Protein AF-K1ZV96-F1 (afdb_monomer)

Secondary structure (DSSP, 8-state):
--PPPHHHHGGGTT----EEE-TTS-EEETTEE---HHHHHHHHHTEEE-TTS-EEE-SSSS-EEEEESS-SEEEEEEEE-SSSEEEEETTS-EEE--TTS-EE-GGG-EEEEEGGGTEEEEE-HHHHHHHGGGEEEETTEEEEEETTEEEEPEESPPPP--------TT------PPPPPP--------PPP-------------------------------------------------------

pLDDT: mean 71.74, std 28.49, range [26.89, 98.81]

Mean predicted aligned error: 17.67 Å

Sequence (248 aa):
MAQLPDSIVQRHKQQDETIKLDKEGNWFHGDYPILHDRTVQFFNRNIARNPQGRYFLTGEDKPVFFEVEDVPFFIKKVEKTIVGFLIYLTDESIELLDLASLSVGEDNALYCLVKGGEFVAKFFRPPYMEISKFILPEGKDFVLQFGSKKYTLAKGKPTPEVEFIEEDADKVSPTRKPKKAVAHLTAKVKIKEVAKKKAPERKKAKPSQKAPKKAISTKKLVKKSAKKSVKKPVKKNIKPKDKKKKKK

Structure (mmCIF, N/CA/C/O backbone):
data_AF-K1ZV96-F1
#
_entry.id   AF-K1ZV96-F1
#
loop_
_atom_site.group_PDB
_atom_site.id
_atom_site.type_symbol
_atom_site.label_atom_id
_atom_site.label_alt_id
_atom_site.label_comp_id
_atom_site.label_asym_id
_atom_site.label_entity_id
_atom_site.label_seq_id
_atom_site.pdbx_PDB_ins_code
_atom_site.Cartn_x
_atom_site.Cartn_y
_atom_site.Cartn_z
_atom_site.occupancy
_atom_site.B_iso_or_equiv
_atom_site.auth_seq_id
_atom_site.auth_comp_id
_atom_site.auth_asym_id
_atom_site.auth_atom_id
_atom_site.pdbx_P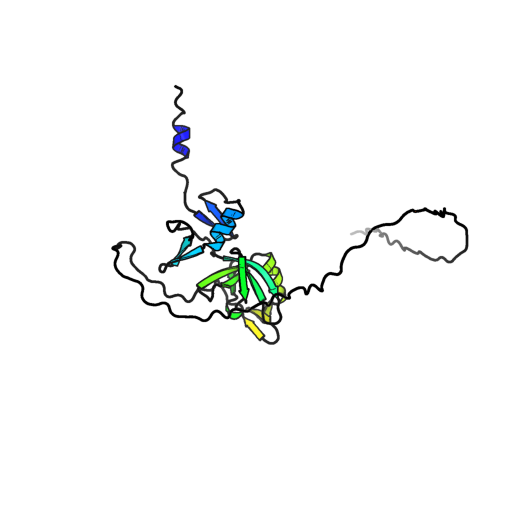DB_model_num
ATOM 1 N N . MET A 1 1 ? 47.376 -7.043 -28.998 1.00 44.22 1 MET A N 1
ATOM 2 C CA . MET A 1 1 ? 46.192 -6.654 -28.199 1.00 44.22 1 MET A CA 1
ATOM 3 C C . MET A 1 1 ? 45.916 -7.777 -27.218 1.00 44.22 1 MET A C 1
ATOM 5 O O . MET A 1 1 ? 45.893 -8.916 -27.660 1.00 44.22 1 MET A O 1
ATOM 9 N N . ALA A 1 2 ? 45.771 -7.495 -25.923 1.00 46.47 2 ALA A N 1
ATOM 10 C CA . ALA A 1 2 ? 45.415 -8.526 -24.950 1.00 46.47 2 ALA A CA 1
ATOM 11 C C . ALA A 1 2 ? 43.894 -8.736 -24.977 1.00 46.47 2 ALA A C 1
ATOM 13 O O . ALA A 1 2 ? 43.148 -7.838 -24.590 1.00 46.47 2 ALA A O 1
ATOM 14 N N . GLN A 1 3 ? 43.436 -9.891 -25.464 1.00 56.19 3 GLN A N 1
ATOM 15 C CA . GLN A 1 3 ? 42.040 -10.297 -25.302 1.00 56.19 3 GLN A CA 1
ATOM 16 C C . GLN A 1 3 ? 41.791 -10.645 -23.831 1.00 56.19 3 GLN A C 1
ATOM 18 O O . GLN A 1 3 ? 42.559 -11.387 -23.218 1.00 56.19 3 GLN A O 1
ATOM 23 N N . LEU A 1 4 ? 40.726 -10.076 -23.264 1.00 52.28 4 LEU A N 1
ATOM 24 C CA . LEU A 1 4 ? 40.226 -10.460 -21.947 1.00 52.28 4 LEU A CA 1
ATOM 25 C C . LEU A 1 4 ? 39.744 -11.921 -22.003 1.00 52.28 4 LEU A C 1
ATOM 27 O O . LEU A 1 4 ? 39.132 -12.299 -23.002 1.00 52.28 4 LEU A O 1
ATOM 31 N N . PRO A 1 5 ? 39.993 -12.742 -20.969 1.00 54.00 5 PRO A N 1
ATOM 32 C CA . PRO A 1 5 ? 39.575 -14.139 -20.975 1.00 54.00 5 PRO A CA 1
ATOM 33 C C . PRO A 1 5 ? 38.043 -14.271 -20.965 1.00 54.00 5 PRO A C 1
ATOM 35 O O . PRO A 1 5 ? 37.355 -13.577 -20.210 1.00 54.00 5 PRO A O 1
ATOM 38 N N . ASP A 1 6 ? 37.519 -15.217 -21.752 1.00 56.22 6 ASP A N 1
ATOM 39 C CA . ASP A 1 6 ? 36.077 -15.451 -21.962 1.00 56.22 6 ASP A CA 1
ATOM 40 C C . ASP A 1 6 ? 35.277 -15.684 -20.666 1.00 56.22 6 ASP A C 1
ATOM 42 O O . ASP A 1 6 ? 34.069 -15.449 -20.616 1.00 56.22 6 ASP A O 1
ATOM 46 N N . SER A 1 7 ? 35.951 -16.077 -19.582 1.00 50.66 7 SER A N 1
ATOM 47 C CA . SER A 1 7 ? 35.376 -16.238 -18.241 1.00 50.66 7 SER A CA 1
ATOM 48 C C . SER A 1 7 ? 34.801 -14.950 -17.633 1.00 50.66 7 SER A C 1
ATOM 50 O O . SER A 1 7 ? 33.979 -15.026 -16.717 1.00 50.66 7 SER A O 1
ATOM 52 N N . ILE A 1 8 ? 35.188 -13.770 -18.132 1.00 52.62 8 ILE A N 1
ATOM 53 C CA . ILE A 1 8 ? 34.564 -12.486 -17.765 1.00 52.62 8 ILE A CA 1
ATOM 54 C C . ILE A 1 8 ? 33.279 -12.264 -18.577 1.00 52.62 8 ILE A C 1
ATOM 56 O O . ILE A 1 8 ? 32.266 -11.841 -18.024 1.00 52.62 8 ILE A O 1
ATOM 60 N N . VAL A 1 9 ? 33.294 -12.613 -19.867 1.00 52.03 9 VAL A N 1
ATOM 61 C CA . VAL A 1 9 ? 32.160 -12.437 -20.792 1.00 52.03 9 VAL A CA 1
ATOM 62 C C . VAL A 1 9 ? 31.001 -13.380 -20.443 1.00 52.03 9 VAL A C 1
ATOM 64 O O . VAL A 1 9 ? 29.836 -12.997 -20.533 1.00 52.03 9 VAL A O 1
ATOM 67 N N . GLN A 1 10 ? 31.295 -14.598 -19.980 1.00 45.62 10 GLN A N 1
ATOM 68 C CA . GLN A 1 10 ? 30.269 -15.593 -19.646 1.00 45.62 10 GLN A CA 1
ATOM 69 C C . GLN A 1 10 ? 29.430 -15.246 -18.402 1.00 45.62 10 GLN A C 1
ATOM 71 O O . GLN A 1 10 ? 28.265 -15.636 -18.346 1.00 45.62 10 GLN A O 1
ATOM 76 N N . ARG A 1 11 ? 29.950 -14.469 -17.436 1.00 45.12 11 ARG A N 1
ATOM 77 C CA . ARG A 1 11 ? 29.191 -14.095 -16.219 1.00 45.12 11 ARG A CA 1
ATOM 78 C C . ARG A 1 11 ? 28.020 -13.141 -16.469 1.00 45.12 11 ARG A C 1
ATOM 80 O O . ARG A 1 11 ? 27.119 -13.081 -15.643 1.00 45.12 11 ARG A O 1
ATOM 87 N N . HIS A 1 12 ? 28.009 -12.428 -17.594 1.00 48.41 12 HIS A N 1
ATOM 88 C CA . HIS A 1 12 ? 26.918 -11.514 -17.950 1.00 48.41 12 HIS A CA 1
ATOM 89 C C . HIS A 1 12 ? 25.721 -12.203 -18.621 1.00 48.41 12 HIS A C 1
ATOM 91 O O . HIS A 1 12 ? 24.696 -11.568 -18.833 1.00 48.41 12 HIS A O 1
ATOM 97 N N . LYS A 1 13 ? 25.819 -13.491 -18.975 1.00 45.72 13 LYS A N 1
ATOM 98 C CA . LYS A 1 13 ? 24.825 -14.160 -19.833 1.00 45.72 13 LYS A CA 1
ATOM 99 C C . LYS A 1 13 ? 23.675 -14.842 -19.078 1.00 45.72 13 LYS A C 1
ATOM 101 O O . LYS A 1 13 ? 22.946 -15.634 -19.667 1.00 45.72 13 LYS A O 1
ATOM 106 N N . GLN A 1 14 ? 23.556 -14.581 -17.778 1.00 49.56 14 GLN A N 1
ATOM 107 C CA . GLN A 1 14 ? 22.612 -15.259 -16.885 1.00 49.56 14 GLN A CA 1
ATOM 108 C C . GLN A 1 14 ? 22.120 -14.339 -15.753 1.00 49.56 14 GLN A C 1
ATOM 110 O O . GLN A 1 14 ? 21.861 -14.796 -14.644 1.00 49.56 14 GLN A O 1
ATOM 115 N N . GLN A 1 15 ? 22.033 -13.034 -16.026 1.00 54.03 15 GLN A N 1
ATOM 116 C CA . GLN A 1 15 ? 21.397 -12.066 -15.133 1.00 54.03 15 GLN A CA 1
ATOM 117 C C . GLN A 1 15 ? 19.924 -11.932 -15.529 1.00 54.03 15 GLN A C 1
ATOM 119 O O . GLN A 1 15 ? 19.614 -11.787 -16.710 1.00 54.03 15 GLN A O 1
ATOM 124 N N . ASP A 1 16 ? 19.029 -12.022 -14.549 1.00 62.41 16 ASP A N 1
ATOM 125 C CA . ASP A 1 16 ? 17.608 -11.740 -14.738 1.00 62.41 16 ASP A CA 1
ATOM 126 C C . ASP A 1 16 ? 17.432 -10.220 -14.920 1.00 62.41 16 ASP A C 1
ATOM 128 O O . ASP A 1 16 ? 17.753 -9.453 -14.018 1.00 62.41 16 ASP A O 1
ATOM 132 N N . GLU A 1 17 ? 16.963 -9.769 -16.086 1.00 81.56 17 GLU A N 1
ATOM 133 C CA . GLU A 1 17 ? 16.686 -8.345 -16.363 1.00 81.56 17 GLU A CA 1
ATOM 134 C C . GLU A 1 17 ? 15.274 -7.925 -15.895 1.00 81.56 17 GLU A C 1
ATOM 136 O O . GLU A 1 17 ? 14.802 -6.819 -16.167 1.00 81.56 17 GLU A O 1
ATOM 141 N N . THR A 1 18 ? 14.559 -8.803 -15.185 1.00 91.06 18 THR A N 1
ATOM 142 C CA . THR A 1 18 ? 13.195 -8.538 -14.714 1.00 91.06 18 THR A CA 1
ATOM 143 C C . THR A 1 18 ? 13.190 -7.510 -13.582 1.00 91.06 18 THR A C 1
ATOM 145 O O . THR A 1 18 ? 13.923 -7.629 -12.596 1.00 91.06 18 THR A O 1
ATOM 148 N N . ILE A 1 19 ? 12.320 -6.502 -13.697 1.00 96.00 19 ILE A N 1
ATOM 149 C CA . ILE A 1 19 ? 12.023 -5.573 -12.601 1.00 96.00 19 ILE A CA 1
ATOM 150 C C . ILE A 1 19 ? 11.060 -6.257 -11.628 1.00 96.00 19 ILE A C 1
ATOM 152 O O . ILE A 1 19 ? 10.062 -6.843 -12.052 1.00 96.00 19 ILE A O 1
ATOM 156 N N . LYS A 1 20 ? 11.332 -6.158 -10.324 1.00 97.94 20 LYS A N 1
ATOM 157 C CA . LYS A 1 20 ? 10.514 -6.776 -9.269 1.00 97.94 20 LYS A CA 1
ATOM 158 C C . LYS A 1 20 ? 10.215 -5.783 -8.151 1.00 97.94 20 LYS A C 1
ATOM 160 O O . LYS A 1 20 ? 11.049 -4.932 -7.838 1.00 97.94 20 LYS A O 1
ATOM 165 N N . LEU A 1 21 ? 9.041 -5.916 -7.545 1.00 98.44 21 LEU A N 1
ATOM 166 C CA . LEU A 1 21 ? 8.626 -5.240 -6.319 1.00 98.44 21 LEU A CA 1
ATOM 167 C C . LEU A 1 21 ? 8.382 -6.299 -5.238 1.00 98.44 21 LEU A C 1
ATOM 169 O O . LEU A 1 21 ? 7.476 -7.128 -5.377 1.00 98.44 21 LEU A O 1
ATOM 173 N N . ASP A 1 22 ? 9.202 -6.284 -4.187 1.00 98.12 22 ASP A N 1
ATOM 174 C CA . ASP A 1 22 ? 9.120 -7.255 -3.089 1.00 98.12 22 ASP A CA 1
ATOM 175 C C . ASP A 1 22 ? 7.927 -6.988 -2.147 1.00 98.12 22 ASP A C 1
ATOM 177 O O . ASP A 1 22 ? 7.236 -5.962 -2.221 1.00 98.12 22 ASP A O 1
ATOM 181 N N . LYS A 1 23 ? 7.675 -7.917 -1.220 1.00 97.31 23 LYS A N 1
ATOM 182 C CA . LYS A 1 23 ? 6.607 -7.799 -0.208 1.00 97.31 23 LYS A CA 1
ATOM 183 C C . LYS A 1 23 ? 6.877 -6.749 0.876 1.00 97.31 23 LYS A C 1
ATOM 185 O O . LYS A 1 23 ? 5.996 -6.482 1.703 1.00 97.31 23 LYS A O 1
ATOM 190 N N . GLU A 1 24 ? 8.070 -6.166 0.896 1.00 97.12 24 GLU A N 1
ATOM 191 C CA . GLU A 1 24 ? 8.492 -5.079 1.775 1.00 97.12 24 GLU A CA 1
ATOM 192 C C . GLU A 1 24 ? 8.390 -3.690 1.101 1.00 97.12 24 GLU A C 1
ATOM 194 O O . GLU A 1 24 ? 8.528 -2.677 1.790 1.00 97.12 24 GLU A O 1
ATOM 199 N N . GLY A 1 25 ? 8.086 -3.621 -0.201 1.00 97.38 25 GLY A N 1
ATOM 200 C CA . GLY A 1 25 ? 7.951 -2.387 -0.981 1.00 97.38 25 GLY A CA 1
ATOM 201 C C . GLY A 1 25 ? 9.251 -1.870 -1.611 1.00 97.38 25 GLY A C 1
ATOM 202 O O . GLY A 1 25 ? 9.304 -0.704 -2.020 1.00 97.38 25 GLY A O 1
ATOM 203 N N . ASN A 1 26 ? 10.291 -2.702 -1.691 1.00 98.12 26 ASN A N 1
ATOM 204 C CA . ASN A 1 26 ? 11.562 -2.391 -2.340 1.00 98.12 26 ASN A CA 1
ATOM 205 C C . ASN A 1 26 ? 11.558 -2.846 -3.804 1.00 98.12 26 ASN A C 1
ATOM 207 O O . ASN A 1 26 ? 11.028 -3.900 -4.156 1.00 98.12 26 ASN A O 1
ATOM 211 N N . TRP A 1 27 ? 12.202 -2.053 -4.657 1.00 98.38 27 TRP A N 1
ATOM 212 C CA . TRP A 1 27 ? 12.339 -2.339 -6.080 1.00 98.38 27 TRP A CA 1
ATOM 213 C C . TRP A 1 27 ? 13.682 -2.999 -6.387 1.00 98.38 27 TRP A C 1
ATOM 215 O O . TRP A 1 27 ? 14.713 -2.581 -5.858 1.00 98.38 27 TRP A O 1
ATOM 225 N N . PHE A 1 28 ? 13.676 -3.966 -7.300 1.00 97.94 28 PHE A N 1
ATOM 226 C CA . PHE A 1 28 ? 14.857 -4.676 -7.786 1.00 97.94 28 PHE A CA 1
ATOM 227 C C . PHE A 1 28 ? 14.894 -4.706 -9.315 1.00 97.94 28 PHE A C 1
ATOM 229 O O . PHE A 1 28 ? 13.857 -4.629 -9.975 1.00 97.94 28 PHE A O 1
ATOM 236 N N . HIS A 1 29 ? 16.099 -4.841 -9.861 1.00 95.50 29 HIS A N 1
ATOM 237 C CA . HIS A 1 29 ? 16.362 -5.220 -11.246 1.00 95.50 29 HIS A CA 1
ATOM 238 C C . HIS A 1 29 ? 17.255 -6.464 -11.204 1.00 95.50 29 HIS A C 1
ATOM 240 O O . HIS A 1 29 ? 18.416 -6.381 -10.785 1.00 95.50 29 HIS A O 1
ATOM 246 N N . GLY A 1 30 ? 16.678 -7.623 -11.522 1.00 92.06 30 GLY A N 1
ATOM 247 C CA . GLY A 1 30 ? 17.264 -8.914 -11.165 1.00 92.06 30 GLY A CA 1
ATOM 248 C C . GLY A 1 30 ? 17.479 -9.023 -9.657 1.00 92.06 30 GLY A C 1
ATOM 249 O O . GLY A 1 30 ? 16.583 -8.719 -8.873 1.00 92.06 30 GLY A O 1
ATOM 250 N N . ASP A 1 31 ? 18.698 -9.379 -9.254 1.00 91.81 31 ASP A N 1
ATOM 251 C CA . ASP A 1 31 ? 19.105 -9.472 -7.845 1.00 91.81 31 ASP A CA 1
ATOM 252 C C . ASP A 1 31 ? 19.545 -8.121 -7.231 1.00 91.81 31 ASP A C 1
ATOM 254 O O . ASP A 1 31 ? 19.910 -8.055 -6.054 1.00 91.81 31 ASP A O 1
ATOM 258 N N . TYR A 1 32 ? 19.564 -7.027 -8.006 1.00 94.69 32 TYR A N 1
ATOM 259 C CA . TYR A 1 32 ? 20.128 -5.744 -7.573 1.00 94.69 32 TYR A CA 1
ATOM 260 C C . TYR A 1 32 ? 19.050 -4.767 -7.072 1.00 94.69 32 TYR A C 1
ATOM 262 O O . TYR A 1 32 ? 18.147 -4.414 -7.836 1.00 94.69 32 TYR A O 1
ATOM 270 N N . PRO A 1 33 ? 19.143 -4.258 -5.826 1.00 97.06 33 PRO A N 1
ATOM 271 C CA . PRO A 1 33 ? 18.171 -3.311 -5.289 1.00 97.06 33 PRO A CA 1
ATOM 272 C C . PRO A 1 33 ? 18.310 -1.921 -5.927 1.00 97.06 33 PRO A C 1
ATOM 274 O O . PRO A 1 33 ? 19.401 -1.355 -6.043 1.00 97.06 33 PRO A O 1
ATOM 277 N N . ILE A 1 34 ? 17.174 -1.327 -6.281 1.00 97.19 34 ILE A N 1
ATOM 278 C CA . ILE A 1 34 ? 17.068 0.006 -6.875 1.00 97.19 34 ILE A CA 1
ATOM 279 C C . ILE A 1 34 ? 16.917 1.025 -5.745 1.00 97.19 34 ILE A C 1
ATOM 281 O O . ILE A 1 34 ? 15.823 1.304 -5.266 1.00 97.19 34 ILE A O 1
ATOM 285 N N . LEU A 1 35 ? 18.045 1.594 -5.316 1.00 95.88 35 LEU A N 1
ATOM 286 C CA . LEU A 1 35 ? 18.112 2.492 -4.154 1.00 95.88 35 LEU A CA 1
ATOM 287 C C . LEU A 1 35 ? 17.995 3.990 -4.493 1.00 95.88 35 LEU A C 1
ATOM 289 O O . LEU A 1 35 ? 18.043 4.826 -3.595 1.00 95.88 35 LEU A O 1
ATOM 293 N N . HIS A 1 36 ? 17.893 4.370 -5.771 1.00 97.25 36 HIS A N 1
ATOM 294 C CA . HIS A 1 36 ? 17.818 5.786 -6.135 1.00 97.25 36 HIS A CA 1
ATOM 295 C C . HIS A 1 36 ? 16.390 6.326 -5.977 1.00 97.25 36 HIS A C 1
ATOM 297 O O . HIS A 1 36 ? 15.520 6.013 -6.791 1.00 97.25 36 HIS A O 1
ATOM 303 N N . ASP A 1 37 ? 16.174 7.194 -4.980 1.00 95.94 37 ASP A N 1
ATOM 304 C CA . ASP A 1 37 ? 14.874 7.796 -4.631 1.00 95.94 37 ASP A CA 1
ATOM 305 C C . ASP A 1 37 ? 14.040 8.252 -5.834 1.00 95.94 37 ASP A C 1
ATOM 307 O O . ASP A 1 37 ? 12.835 8.010 -5.881 1.00 95.94 37 ASP A O 1
ATOM 311 N N . ARG A 1 38 ? 14.660 8.907 -6.826 1.00 96.81 38 ARG A N 1
ATOM 312 C CA . ARG A 1 38 ? 13.945 9.398 -8.014 1.00 96.81 38 ARG A CA 1
ATOM 313 C C . ARG A 1 38 ? 13.413 8.252 -8.874 1.00 96.81 38 ARG A C 1
ATOM 315 O O . ARG A 1 38 ? 12.291 8.357 -9.358 1.00 96.81 38 ARG A O 1
ATOM 322 N N . THR A 1 39 ? 14.186 7.182 -9.046 1.00 96.50 39 THR A N 1
ATOM 323 C CA . THR A 1 39 ? 13.772 5.985 -9.791 1.00 96.50 39 THR A CA 1
ATOM 324 C C . THR A 1 39 ? 12.666 5.249 -9.039 1.00 96.50 39 THR A C 1
ATOM 326 O O . THR A 1 39 ? 11.635 4.938 -9.624 1.00 96.50 39 THR A O 1
ATOM 329 N N . VAL A 1 40 ? 12.816 5.075 -7.721 1.00 97.94 40 VAL A N 1
ATOM 330 C CA . VAL A 1 40 ? 11.791 4.460 -6.859 1.00 97.94 40 VAL A CA 1
ATOM 331 C C . VAL A 1 40 ? 10.482 5.256 -6.889 1.00 97.94 40 VAL A C 1
ATOM 333 O O . VAL A 1 40 ? 9.408 4.674 -7.039 1.00 97.94 40 VAL A O 1
ATOM 336 N N . GLN A 1 41 ? 10.535 6.588 -6.790 1.00 97.75 41 GLN A N 1
ATOM 337 C CA . GLN A 1 41 ? 9.350 7.444 -6.921 1.00 97.75 41 GLN A CA 1
ATOM 338 C C . GLN A 1 41 ? 8.742 7.375 -8.325 1.00 97.75 41 GLN A C 1
ATOM 340 O O . GLN A 1 41 ? 7.521 7.331 -8.449 1.00 97.75 41 GLN A O 1
ATOM 345 N N . PHE A 1 42 ? 9.569 7.363 -9.374 1.00 97.38 42 PHE A N 1
ATOM 346 C CA . PHE A 1 42 ? 9.101 7.231 -10.752 1.00 97.38 42 PHE A CA 1
ATOM 347 C C . PHE A 1 42 ? 8.349 5.913 -10.956 1.00 97.38 42 PHE A C 1
ATOM 349 O O . PHE A 1 42 ? 7.232 5.952 -11.464 1.00 97.38 42 PHE A O 1
ATOM 356 N N . PHE A 1 43 ? 8.887 4.784 -10.486 1.00 97.75 43 PHE A N 1
ATOM 357 C CA . PHE A 1 43 ? 8.220 3.484 -10.581 1.00 97.75 43 PHE A CA 1
ATOM 358 C C . PHE A 1 43 ? 6.903 3.464 -9.801 1.00 97.75 43 PHE A C 1
ATOM 360 O O . PHE A 1 43 ? 5.859 3.195 -10.387 1.00 97.75 43 PHE A O 1
ATOM 367 N N . ASN A 1 44 ? 6.909 3.862 -8.522 1.00 98.12 44 ASN A N 1
ATOM 368 C CA . ASN A 1 44 ? 5.689 3.911 -7.704 1.00 98.12 44 ASN A CA 1
ATOM 369 C C . ASN A 1 44 ? 4.576 4.783 -8.324 1.00 98.12 44 ASN A C 1
ATOM 371 O O . ASN A 1 44 ? 3.412 4.395 -8.289 1.00 98.12 44 ASN A O 1
ATOM 375 N N . ARG A 1 45 ? 4.912 5.943 -8.912 1.00 97.88 45 ARG A N 1
ATOM 376 C CA . ARG A 1 45 ? 3.940 6.845 -9.569 1.00 97.88 45 ARG A CA 1
ATOM 377 C C . ARG A 1 45 ? 3.382 6.318 -10.896 1.00 97.88 45 ARG A C 1
ATOM 379 O O . ARG A 1 45 ? 2.406 6.880 -11.383 1.00 97.88 45 ARG A O 1
ATOM 386 N N . ASN A 1 46 ? 3.999 5.297 -11.490 1.00 97.38 46 ASN A N 1
ATOM 387 C CA . ASN A 1 46 ? 3.675 4.805 -12.830 1.00 97.38 46 ASN A CA 1
ATOM 388 C C . ASN A 1 46 ? 3.138 3.367 -12.850 1.00 97.38 46 ASN A C 1
ATOM 390 O O . ASN A 1 46 ? 3.049 2.768 -13.919 1.00 97.38 46 ASN A O 1
ATOM 394 N N . ILE A 1 47 ? 2.772 2.792 -11.703 1.00 97.44 47 ILE A N 1
ATOM 395 C CA . ILE A 1 47 ? 2.165 1.460 -11.682 1.00 97.44 47 ILE A CA 1
ATOM 396 C C . ILE A 1 47 ? 0.785 1.503 -12.345 1.00 97.44 47 ILE A C 1
ATOM 398 O O . ILE A 1 47 ? -0.112 2.220 -11.901 1.00 97.44 47 ILE A O 1
ATOM 402 N N . ALA A 1 48 ? 0.605 0.662 -13.357 1.00 95.75 48 ALA A N 1
ATOM 403 C CA . ALA A 1 48 ? -0.675 0.331 -13.960 1.00 95.75 48 ALA A CA 1
ATOM 404 C C . ALA A 1 48 ? -0.869 -1.193 -13.996 1.00 95.75 48 ALA A C 1
ATOM 406 O O . ALA A 1 48 ? 0.077 -1.969 -13.832 1.00 95.75 48 ALA A O 1
ATOM 407 N N . ARG A 1 49 ? -2.108 -1.634 -14.227 1.00 94.38 49 ARG A N 1
ATOM 408 C CA . ARG A 1 49 ? -2.457 -3.042 -14.451 1.00 94.38 49 ARG A CA 1
ATOM 409 C C . ARG A 1 49 ? -3.246 -3.167 -15.748 1.00 94.38 49 ARG A C 1
ATOM 411 O O . ARG A 1 49 ? -4.047 -2.296 -16.073 1.00 94.38 49 ARG A O 1
ATOM 418 N N . ASN A 1 50 ? -2.988 -4.217 -16.522 1.00 91.69 50 ASN A N 1
ATOM 419 C CA . ASN A 1 50 ? -3.700 -4.468 -17.776 1.00 91.69 50 ASN A CA 1
ATOM 420 C C . ASN A 1 50 ? -4.963 -5.344 -17.554 1.00 91.69 50 ASN A C 1
ATOM 422 O O . ASN A 1 50 ? -5.142 -5.881 -16.458 1.00 91.69 50 ASN A O 1
ATOM 426 N N . PRO A 1 51 ? -5.836 -5.528 -18.568 1.00 89.00 51 PRO A N 1
ATOM 427 C CA . PRO A 1 51 ? -7.041 -6.363 -18.445 1.00 89.00 51 PRO A CA 1
ATOM 428 C C . PRO A 1 51 ? -6.791 -7.858 -18.184 1.00 89.00 51 PRO A C 1
ATOM 430 O O . PRO A 1 51 ? -7.727 -8.556 -17.812 1.00 89.00 51 PRO A O 1
ATOM 433 N N . GLN A 1 52 ? -5.552 -8.344 -18.343 1.00 87.50 52 GLN A N 1
ATOM 434 C CA . GLN A 1 52 ? -5.127 -9.694 -17.938 1.00 87.50 52 GLN A CA 1
ATOM 435 C C . GLN A 1 52 ? -4.532 -9.733 -16.513 1.00 87.50 52 GLN A C 1
ATOM 437 O O . GLN A 1 52 ? -3.885 -10.705 -16.130 1.00 87.50 52 GLN A O 1
ATOM 442 N N . GLY A 1 53 ? -4.663 -8.656 -15.734 1.00 89.44 53 GLY A N 1
ATOM 443 C CA . GLY A 1 53 ? -4.176 -8.580 -14.356 1.00 89.44 53 GLY A CA 1
ATOM 444 C C . GLY A 1 53 ? -2.666 -8.359 -14.191 1.00 89.44 53 GLY A C 1
ATOM 445 O O . GLY A 1 53 ? -2.201 -8.244 -13.058 1.00 89.44 53 GLY A O 1
ATOM 446 N N . ARG A 1 54 ? -1.889 -8.240 -15.277 1.00 93.12 54 ARG A N 1
ATOM 447 C CA . ARG A 1 54 ? -0.429 -8.046 -15.207 1.00 93.12 54 ARG A CA 1
ATOM 448 C C . ARG A 1 54 ? -0.069 -6.593 -14.916 1.00 93.12 54 ARG A C 1
ATOM 450 O O . ARG A 1 54 ? -0.624 -5.680 -15.535 1.00 93.12 54 ARG A O 1
ATOM 457 N N . TYR A 1 55 ? 0.901 -6.388 -14.029 1.00 96.00 55 TYR A N 1
ATOM 458 C CA . TYR A 1 55 ? 1.419 -5.065 -13.692 1.00 96.00 55 TYR A CA 1
ATOM 459 C C . TYR A 1 55 ? 2.475 -4.588 -14.691 1.00 96.00 55 TYR A C 1
ATOM 461 O O . TYR A 1 55 ? 3.296 -5.365 -15.183 1.00 96.00 55 TYR A O 1
ATOM 469 N N . PHE A 1 56 ? 2.447 -3.294 -14.996 1.00 96.19 56 PHE A N 1
ATOM 470 C CA . PHE A 1 56 ? 3.430 -2.638 -15.851 1.00 96.19 56 PHE A CA 1
ATOM 471 C C . PHE A 1 56 ? 3.646 -1.184 -15.430 1.00 96.19 56 PHE A C 1
ATOM 473 O O . PHE A 1 56 ? 2.782 -0.571 -14.802 1.00 96.19 56 PHE A O 1
ATOM 480 N N . LEU A 1 57 ? 4.804 -0.636 -15.785 1.00 96.06 57 LEU A N 1
ATOM 481 C CA . LEU A 1 57 ? 5.134 0.769 -15.598 1.00 96.06 57 LEU A CA 1
ATOM 482 C C . LEU A 1 57 ? 4.725 1.584 -16.831 1.00 96.06 57 LEU A C 1
ATOM 484 O O . LEU A 1 57 ? 5.053 1.227 -17.968 1.00 96.06 57 LEU A O 1
ATOM 488 N N . THR A 1 58 ? 4.015 2.685 -16.598 1.00 91.75 58 THR A N 1
ATOM 489 C CA . THR A 1 58 ? 3.781 3.763 -17.567 1.00 91.75 58 THR A CA 1
ATOM 490 C C . THR A 1 58 ? 4.945 4.762 -17.588 1.00 91.75 58 THR A C 1
ATOM 492 O O . THR A 1 58 ? 5.882 4.668 -16.800 1.00 91.75 58 THR A O 1
ATOM 495 N N . GLY A 1 59 ? 4.887 5.753 -18.479 1.00 83.88 59 GLY A N 1
ATOM 496 C CA . GLY A 1 59 ? 5.846 6.866 -18.507 1.00 83.88 59 GLY A CA 1
ATOM 497 C C . GLY A 1 59 ? 7.075 6.648 -19.395 1.00 83.88 59 GLY A C 1
ATOM 498 O O . GLY A 1 59 ? 7.766 7.619 -19.682 1.00 83.88 59 GLY A O 1
ATOM 499 N N . GLU A 1 60 ? 7.289 5.425 -19.879 1.00 82.75 60 GLU A N 1
ATOM 500 C CA . GLU A 1 60 ? 8.220 5.088 -20.963 1.00 82.75 60 GLU A CA 1
ATOM 501 C C . GLU A 1 60 ? 7.468 4.904 -22.297 1.00 82.75 60 GLU A C 1
ATOM 503 O O . GLU A 1 60 ? 6.261 4.644 -22.308 1.00 82.75 60 GLU A O 1
ATOM 508 N N . ASP A 1 61 ? 8.181 4.968 -23.430 1.00 83.19 61 ASP A N 1
ATOM 509 C CA . ASP A 1 61 ? 7.613 4.765 -24.782 1.00 83.19 61 ASP A CA 1
ATOM 510 C C . ASP A 1 61 ? 6.977 3.374 -24.984 1.00 83.19 61 ASP A C 1
ATOM 512 O O . ASP A 1 61 ? 6.171 3.165 -25.896 1.00 83.19 61 ASP A O 1
ATOM 516 N N . LYS A 1 62 ? 7.360 2.396 -24.156 1.00 85.38 62 LYS A N 1
ATOM 517 C CA . LYS A 1 62 ? 6.856 1.019 -24.169 1.00 85.38 62 LYS A CA 1
ATOM 518 C C . LYS A 1 62 ? 6.500 0.584 -22.743 1.00 85.38 62 LYS A C 1
ATOM 520 O O . LYS A 1 62 ? 7.267 0.886 -21.832 1.00 85.38 62 LYS A O 1
ATOM 525 N N . PRO A 1 63 ? 5.404 -0.173 -22.537 1.00 89.00 63 PRO A N 1
ATOM 526 C CA . PRO A 1 63 ? 5.088 -0.759 -21.237 1.00 89.00 63 PRO A CA 1
ATOM 527 C C . PRO A 1 63 ? 6.224 -1.655 -20.734 1.00 89.00 63 PRO A C 1
ATOM 529 O O . PRO A 1 63 ? 6.599 -2.614 -21.412 1.00 89.00 63 PRO A O 1
ATOM 532 N N . VAL A 1 64 ? 6.731 -1.376 -19.533 1.00 93.44 64 VAL A N 1
ATOM 533 C CA . VAL A 1 64 ? 7.718 -2.232 -18.861 1.00 93.44 64 VAL A CA 1
ATOM 534 C C . VAL A 1 64 ? 6.977 -3.097 -17.848 1.00 93.44 64 VAL A C 1
ATOM 536 O O . VAL A 1 64 ? 6.528 -2.600 -16.818 1.00 93.44 64 VAL A O 1
ATOM 539 N N . PHE A 1 65 ? 6.783 -4.380 -18.159 1.00 95.25 65 PHE A N 1
ATOM 540 C CA . PHE A 1 65 ? 6.170 -5.330 -17.225 1.00 95.25 65 PHE A CA 1
ATOM 541 C C . PHE A 1 65 ? 7.116 -5.612 -16.052 1.00 95.25 65 PHE A C 1
ATOM 543 O O . PHE A 1 65 ? 8.333 -5.641 -16.229 1.00 95.25 65 PHE A O 1
ATOM 550 N N . PHE A 1 66 ? 6.549 -5.813 -14.863 1.00 96.56 66 PHE A N 1
ATOM 551 C CA . PHE A 1 66 ? 7.305 -6.101 -13.646 1.00 96.56 66 PHE A CA 1
ATOM 552 C C . PHE A 1 66 ? 6.554 -7.093 -12.750 1.00 96.56 66 PHE A C 1
ATOM 554 O O . PHE A 1 66 ? 5.326 -7.204 -12.816 1.00 96.56 66 PHE A O 1
ATOM 561 N N . GLU A 1 67 ? 7.295 -7.820 -11.918 1.00 97.19 67 GLU A N 1
ATOM 562 C CA . GLU A 1 67 ? 6.743 -8.785 -10.963 1.00 97.19 67 GLU A CA 1
ATOM 563 C C . GLU A 1 67 ? 6.399 -8.106 -9.631 1.00 97.19 67 GLU A C 1
ATOM 565 O O . GLU A 1 67 ? 7.114 -7.218 -9.167 1.00 97.19 67 GLU A O 1
ATOM 570 N N . VAL A 1 68 ? 5.313 -8.543 -8.992 1.00 97.50 68 VAL A N 1
ATOM 571 C CA . VAL A 1 68 ? 4.884 -8.088 -7.662 1.00 97.50 68 VAL A CA 1
ATOM 572 C C . VAL A 1 68 ? 4.781 -9.310 -6.756 1.00 97.50 68 VAL A C 1
ATOM 574 O O . VAL A 1 68 ? 3.938 -10.170 -7.000 1.00 97.50 68 VAL A O 1
ATOM 577 N N . GLU A 1 69 ? 5.613 -9.384 -5.715 1.00 97.19 69 GLU A N 1
ATOM 578 C CA . GLU A 1 69 ? 5.603 -10.500 -4.750 1.00 97.19 69 GLU A CA 1
ATOM 579 C C . GLU A 1 69 ? 4.327 -10.490 -3.886 1.00 97.19 69 GLU A C 1
ATOM 58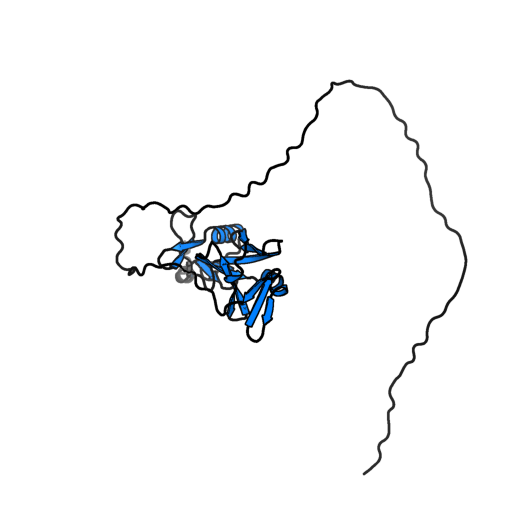1 O O . GLU A 1 69 ? 3.797 -11.540 -3.533 1.00 97.19 69 GLU A O 1
ATOM 586 N N . ASP A 1 70 ? 3.812 -9.299 -3.555 1.00 96.88 70 ASP A N 1
ATOM 587 C CA . ASP A 1 70 ? 2.693 -9.139 -2.621 1.00 96.88 70 ASP A CA 1
ATOM 588 C C . ASP A 1 70 ? 1.629 -8.149 -3.113 1.00 96.88 70 ASP A C 1
ATOM 590 O O . ASP A 1 70 ? 0.524 -8.555 -3.489 1.00 96.88 70 ASP A O 1
ATOM 594 N N . VAL A 1 71 ? 1.937 -6.849 -3.113 1.00 97.50 71 VAL A N 1
ATOM 595 C CA . VAL A 1 71 ? 1.021 -5.786 -3.548 1.00 97.50 71 VAL A CA 1
ATOM 596 C C . VAL A 1 71 ? 1.770 -4.657 -4.265 1.00 97.50 71 VAL A C 1
ATOM 598 O O .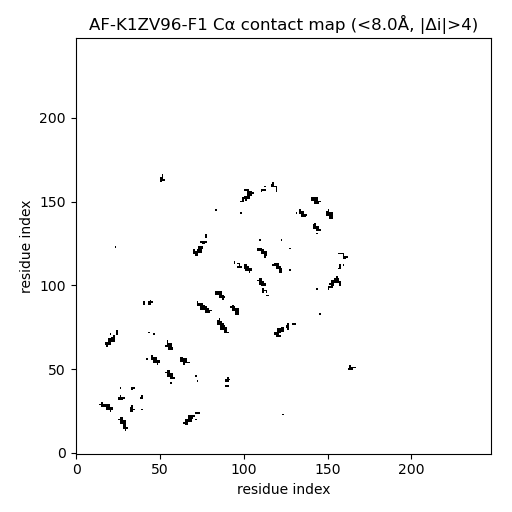 VAL A 1 71 ? 2.918 -4.378 -3.929 1.00 97.50 71 VAL A O 1
ATOM 601 N N . PRO A 1 72 ? 1.128 -3.970 -5.225 1.00 97.50 72 PRO A N 1
ATOM 602 C CA . PRO A 1 72 ? 1.747 -2.859 -5.948 1.00 97.50 72 PRO A CA 1
ATOM 603 C C . PRO A 1 72 ? 1.878 -1.575 -5.115 1.00 97.50 72 PRO A C 1
ATOM 605 O O . PRO A 1 72 ? 2.776 -0.775 -5.357 1.00 97.50 72 PRO A O 1
ATOM 608 N N . PHE A 1 73 ? 0.990 -1.349 -4.142 1.00 98.56 73 PHE A N 1
ATOM 609 C CA . PHE A 1 73 ? 0.954 -0.109 -3.364 1.00 98.56 73 PHE A CA 1
ATOM 610 C C . PHE A 1 73 ? 1.180 -0.358 -1.876 1.00 98.56 73 PHE A C 1
ATOM 612 O O . PHE A 1 73 ? 0.643 -1.298 -1.288 1.00 98.56 73 PHE A O 1
ATOM 619 N N . PHE A 1 74 ? 1.915 0.550 -1.236 1.00 98.75 74 PHE A N 1
ATOM 620 C CA . PHE A 1 74 ? 2.125 0.518 0.207 1.00 98.75 74 PHE A CA 1
ATOM 621 C C . PHE A 1 74 ? 1.729 1.843 0.847 1.00 98.75 74 PHE A C 1
ATOM 623 O O . PHE A 1 74 ? 1.988 2.924 0.316 1.00 98.75 74 PHE A O 1
ATOM 630 N N . ILE A 1 75 ? 1.109 1.766 2.020 1.00 98.81 75 ILE A N 1
ATOM 631 C CA . ILE A 1 75 ? 0.719 2.927 2.818 1.00 98.81 75 ILE A CA 1
ATOM 632 C C . ILE A 1 75 ? 1.875 3.260 3.757 1.00 98.81 75 ILE A C 1
ATOM 634 O O . ILE A 1 75 ? 2.274 2.431 4.577 1.00 98.81 75 ILE A O 1
ATOM 638 N N . LYS A 1 76 ? 2.400 4.487 3.644 1.00 98.31 76 LYS A N 1
ATOM 639 C CA . LYS A 1 76 ? 3.568 4.988 4.394 1.00 98.31 76 LYS A CA 1
ATOM 640 C C . LYS A 1 76 ? 3.226 5.937 5.545 1.00 98.31 76 LYS A C 1
ATOM 642 O O . LYS A 1 76 ? 4.027 6.094 6.462 1.00 98.31 76 LYS A O 1
ATOM 647 N N . LYS A 1 77 ? 2.028 6.530 5.543 1.00 98.62 77 LYS A N 1
ATOM 648 C CA . LYS A 1 77 ? 1.494 7.343 6.650 1.00 98.62 77 LYS A CA 1
ATOM 649 C C . LYS A 1 77 ? -0.031 7.221 6.712 1.00 98.62 77 LYS A C 1
ATOM 651 O O . LYS A 1 77 ? -0.687 7.134 5.678 1.00 98.62 77 LYS A O 1
ATOM 656 N N . VAL A 1 78 ? -0.570 7.265 7.928 1.00 98.44 78 VAL A N 1
ATOM 657 C CA . VAL A 1 78 ? -1.998 7.413 8.241 1.00 98.44 78 VAL A CA 1
ATOM 658 C C . VAL A 1 78 ? -2.172 8.698 9.047 1.00 98.44 78 VAL A C 1
ATOM 660 O O . VAL A 1 78 ? -1.357 8.990 9.921 1.00 98.44 78 VAL A O 1
ATOM 663 N N . GLU A 1 79 ? -3.226 9.462 8.779 1.00 98.00 79 GLU A N 1
ATOM 664 C CA . GLU A 1 79 ? -3.607 10.640 9.560 1.00 98.00 79 GLU A CA 1
ATOM 665 C C . GLU A 1 79 ? -5.102 10.604 9.883 1.00 98.00 79 GLU A C 1
ATOM 667 O O . GLU A 1 79 ? -5.946 10.556 8.987 1.00 98.00 79 GLU A O 1
ATOM 672 N N . LYS A 1 80 ? -5.450 10.616 11.173 1.00 96.94 80 LYS A N 1
ATOM 673 C CA . LYS A 1 80 ? -6.849 10.658 11.608 1.00 96.94 80 LYS A CA 1
ATOM 674 C C . LYS A 1 80 ? -7.415 12.067 11.445 1.00 96.94 80 LYS A C 1
ATOM 676 O O . LYS A 1 80 ? -6.854 13.031 11.954 1.00 96.94 80 LYS A O 1
ATOM 681 N N . THR A 1 81 ? -8.578 12.160 10.813 1.00 96.00 81 THR A N 1
ATOM 682 C CA . THR A 1 81 ? -9.332 13.403 10.616 1.00 96.00 81 THR A CA 1
ATOM 683 C C . THR A 1 81 ? -10.706 13.321 11.291 1.00 96.00 81 THR A C 1
ATOM 685 O O . THR A 1 81 ? -11.053 12.318 11.917 1.00 96.00 81 THR A O 1
ATOM 688 N N . ILE A 1 82 ? -11.515 14.373 11.143 1.00 93.75 82 ILE A N 1
ATOM 689 C CA . ILE A 1 82 ? -12.914 14.394 11.595 1.00 93.75 82 ILE A CA 1
ATOM 690 C C . ILE A 1 82 ? -13.857 13.503 10.764 1.00 93.75 82 ILE A C 1
ATOM 692 O O . ILE A 1 82 ? -14.910 13.127 11.269 1.00 93.75 82 ILE A O 1
ATOM 696 N N . VAL A 1 83 ? -13.503 13.158 9.517 1.00 92.81 83 VAL A N 1
ATOM 697 C CA . VAL A 1 83 ? -14.373 12.405 8.581 1.00 92.81 83 VAL A CA 1
ATOM 698 C C . VAL A 1 83 ? -13.904 10.974 8.303 1.00 92.81 83 VAL A C 1
ATOM 700 O O . VAL A 1 83 ? -14.671 10.175 7.779 1.00 92.81 83 VAL A O 1
ATOM 703 N N . GLY A 1 84 ? -12.667 10.636 8.664 1.00 95.81 84 GLY A N 1
ATOM 704 C CA . GLY A 1 84 ? -12.083 9.307 8.485 1.00 95.81 84 GLY A CA 1
ATOM 705 C C . GLY A 1 84 ? -10.568 9.346 8.669 1.00 95.81 84 GLY A C 1
ATOM 706 O O . GLY A 1 84 ? -10.043 10.230 9.353 1.00 95.81 84 GLY A O 1
ATOM 707 N N . PHE A 1 85 ? -9.854 8.430 8.023 1.00 98.19 85 PHE A N 1
ATOM 708 C CA . PHE A 1 85 ? -8.391 8.407 8.007 1.00 98.19 85 PHE A CA 1
ATOM 709 C C . PHE A 1 85 ? -7.882 8.739 6.605 1.00 98.19 85 PHE A C 1
ATOM 711 O O . PHE A 1 85 ? -8.319 8.125 5.638 1.00 98.19 85 PHE A O 1
ATOM 718 N N . LEU A 1 86 ? -6.958 9.690 6.492 1.00 98.50 86 LEU A N 1
ATOM 719 C CA . LEU A 1 86 ? -6.204 9.912 5.261 1.00 98.50 86 LEU A CA 1
ATOM 720 C C . LEU A 1 86 ? -5.014 8.956 5.231 1.00 98.50 86 LEU A C 1
ATOM 722 O O . LEU A 1 86 ? -4.238 8.899 6.188 1.00 98.50 86 LEU A O 1
ATOM 726 N N . ILE A 1 87 ? -4.869 8.228 4.132 1.00 98.75 87 ILE A N 1
ATOM 727 C CA . ILE A 1 87 ? -3.724 7.364 3.847 1.00 98.75 87 ILE A CA 1
ATOM 728 C C . ILE A 1 87 ? -2.833 8.023 2.802 1.00 98.75 87 ILE A C 1
ATOM 730 O O . ILE A 1 87 ? -3.316 8.624 1.846 1.00 98.75 87 ILE A O 1
ATOM 734 N N . TYR A 1 88 ? -1.524 7.913 3.006 1.00 98.75 88 TYR A N 1
ATOM 735 C CA . TYR A 1 88 ? -0.496 8.379 2.082 1.00 98.75 88 TYR A CA 1
ATOM 736 C C . TYR A 1 88 ? 0.212 7.156 1.513 1.00 98.75 88 TYR A C 1
ATOM 738 O O . TYR A 1 88 ? 0.747 6.349 2.283 1.00 98.75 88 TYR A O 1
ATOM 746 N N . LEU A 1 89 ? 0.238 7.032 0.192 1.00 98.75 89 LEU A N 1
ATOM 747 C CA . LEU A 1 89 ? 0.780 5.867 -0.504 1.00 98.75 89 LEU A CA 1
ATOM 748 C C . LEU A 1 89 ? 2.237 6.098 -0.957 1.00 98.75 89 LEU A C 1
ATOM 750 O O . LEU A 1 89 ? 2.774 7.214 -0.901 1.00 98.75 89 LEU A O 1
ATOM 754 N N . THR A 1 90 ? 2.919 5.039 -1.393 1.00 98.31 90 THR A N 1
ATOM 755 C CA . THR A 1 90 ? 4.283 5.110 -1.942 1.00 98.31 90 THR A CA 1
ATOM 756 C C . THR A 1 90 ? 4.378 5.989 -3.187 1.00 98.31 90 THR A C 1
ATOM 758 O O . THR A 1 90 ? 5.329 6.764 -3.274 1.00 98.31 90 THR A O 1
ATOM 761 N N . ASP A 1 91 ? 3.350 5.992 -4.040 1.00 98.12 91 ASP A N 1
ATOM 762 C CA . ASP A 1 91 ? 3.169 6.885 -5.202 1.00 98.12 91 ASP A CA 1
ATOM 763 C C . ASP A 1 91 ? 2.928 8.370 -4.844 1.00 98.12 91 ASP A C 1
ATOM 765 O O . ASP A 1 91 ? 2.781 9.203 -5.732 1.00 98.12 91 ASP A O 1
ATOM 769 N N . GLU A 1 92 ? 2.897 8.705 -3.548 1.00 98.12 92 GLU A N 1
ATOM 770 C CA . GLU A 1 92 ? 2.599 10.034 -2.984 1.00 98.12 92 GLU A CA 1
ATOM 771 C C . GLU A 1 92 ? 1.153 10.516 -3.129 1.00 98.12 92 GLU A C 1
ATOM 773 O O . GLU A 1 92 ? 0.837 11.628 -2.694 1.00 98.12 92 GLU A O 1
ATOM 778 N N . SER A 1 93 ? 0.252 9.684 -3.648 1.00 98.50 93 SER A N 1
ATOM 779 C CA . SER A 1 93 ? -1.176 9.967 -3.568 1.00 98.50 93 SER A CA 1
ATOM 780 C C . SER A 1 93 ? -1.659 9.993 -2.113 1.00 98.50 93 SER A C 1
ATOM 782 O O . SER A 1 93 ? -1.067 9.394 -1.204 1.00 98.50 93 SER A O 1
ATOM 784 N N . ILE A 1 94 ? -2.745 10.737 -1.902 1.00 98.56 94 ILE A N 1
ATOM 785 C CA . ILE A 1 94 ? -3.426 10.871 -0.618 1.00 98.56 94 ILE A CA 1
ATOM 786 C C . ILE A 1 94 ? -4.896 10.562 -0.855 1.00 98.56 94 ILE A C 1
ATOM 788 O O . ILE A 1 94 ? -5.559 11.249 -1.635 1.00 98.56 94 ILE A O 1
ATOM 792 N N . GLU A 1 95 ? -5.400 9.543 -0.174 1.00 98.31 95 GLU A N 1
ATOM 793 C CA . GLU A 1 95 ? -6.762 9.037 -0.340 1.00 98.31 95 GLU A CA 1
ATOM 794 C C . GLU A 1 95 ? -7.448 8.930 1.030 1.00 98.31 95 GLU A C 1
ATOM 796 O O . GLU A 1 95 ? -6.791 8.828 2.071 1.00 98.31 95 GLU A O 1
ATOM 801 N N . LEU A 1 96 ? -8.781 8.999 1.054 1.00 98.19 96 LEU A N 1
ATOM 802 C CA . LEU A 1 96 ? -9.551 8.673 2.253 1.00 98.19 96 LEU A CA 1
ATOM 803 C C . LEU A 1 96 ? -9.662 7.148 2.326 1.00 98.19 96 LEU A C 1
ATOM 805 O O . LEU A 1 96 ? -10.143 6.528 1.383 1.00 98.19 96 LEU A O 1
ATOM 809 N N . LEU A 1 97 ? -9.217 6.559 3.432 1.00 98.19 97 LEU A N 1
ATOM 810 C CA . LEU A 1 97 ? -9.255 5.117 3.645 1.00 98.19 97 LEU A CA 1
ATOM 811 C C . LEU A 1 97 ? -10.697 4.602 3.644 1.00 98.19 97 LEU A C 1
ATOM 813 O O . LEU A 1 97 ? -11.499 5.012 4.490 1.00 98.19 97 LEU A O 1
ATOM 817 N N . ASP A 1 98 ? -10.993 3.648 2.762 1.00 96.19 98 ASP A N 1
ATOM 818 C CA . ASP A 1 98 ? -12.206 2.849 2.876 1.00 96.19 98 ASP A CA 1
ATOM 819 C C . ASP A 1 98 ? -12.069 1.852 4.034 1.00 96.19 98 ASP A C 1
ATOM 821 O O . ASP A 1 98 ? -11.369 0.841 3.949 1.00 96.19 98 ASP A O 1
ATOM 825 N N . LEU A 1 99 ? -12.770 2.154 5.126 1.00 96.00 99 LEU A N 1
ATOM 826 C CA . LEU A 1 99 ? -12.778 1.358 6.349 1.00 96.00 99 LEU A CA 1
ATOM 827 C C . LEU A 1 99 ? -13.485 0.006 6.185 1.00 96.00 99 LEU A C 1
ATOM 829 O O . LEU A 1 99 ? -13.232 -0.882 6.994 1.00 96.00 99 LEU A O 1
ATOM 833 N N . ALA A 1 100 ? -14.345 -0.161 5.174 1.00 94.94 100 ALA A N 1
ATOM 834 C CA . ALA A 1 100 ? -14.985 -1.444 4.880 1.00 94.94 100 ALA A CA 1
ATOM 835 C C . ALA A 1 100 ? -14.032 -2.418 4.164 1.00 94.94 100 ALA A C 1
ATOM 837 O O . ALA A 1 100 ? -14.168 -3.627 4.322 1.00 94.94 100 ALA A O 1
ATOM 838 N N . SER A 1 101 ? -13.037 -1.899 3.435 1.00 96.44 101 SER A N 1
ATOM 839 C CA . SER A 1 101 ? -12.028 -2.704 2.730 1.00 96.44 101 SER A CA 1
ATOM 840 C C . SER A 1 101 ? -10.873 -3.211 3.608 1.00 96.44 101 SER A C 1
ATOM 842 O O . SER A 1 101 ? -10.008 -3.937 3.116 1.00 96.44 101 SER A O 1
ATOM 844 N N . LEU A 1 102 ? -10.812 -2.813 4.886 1.00 97.06 102 LEU A N 1
ATOM 845 C CA . LEU A 1 102 ? -9.722 -3.195 5.787 1.00 97.06 102 LEU A CA 1
ATOM 846 C C . LEU A 1 102 ? -9.731 -4.698 6.080 1.00 97.06 102 LEU A C 1
ATOM 848 O O . LEU A 1 102 ? -10.740 -5.254 6.520 1.00 97.06 102 LEU A O 1
ATOM 852 N N . SER A 1 103 ? -8.576 -5.343 5.931 1.00 97.12 103 SER A N 1
ATOM 853 C CA . SER A 1 103 ? -8.423 -6.767 6.220 1.00 97.12 103 SER A CA 1
ATOM 854 C C .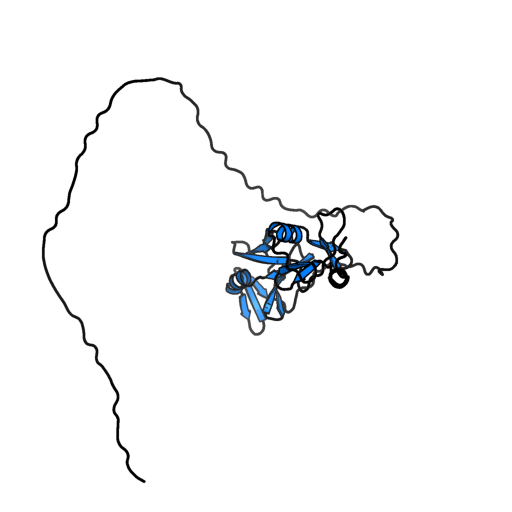 SER A 1 103 ? -7.075 -7.109 6.851 1.00 97.12 103 SER A C 1
ATOM 856 O O . SER A 1 103 ? -6.080 -6.400 6.680 1.00 97.12 103 SER A O 1
ATOM 858 N N . VAL A 1 104 ? -7.046 -8.216 7.593 1.00 96.19 104 VAL A N 1
ATOM 859 C CA . VAL A 1 104 ? -5.832 -8.806 8.164 1.00 96.19 104 VAL A CA 1
ATOM 860 C C . VAL A 1 104 ? -5.498 -10.073 7.382 1.00 96.19 104 VAL A C 1
ATOM 862 O O . VAL A 1 104 ? -6.255 -11.046 7.407 1.00 96.19 104 VAL A O 1
ATOM 865 N N . GLY A 1 105 ? -4.371 -10.052 6.674 1.00 94.19 105 GLY A N 1
ATOM 866 C CA . GLY A 1 105 ? -3.825 -11.218 5.985 1.00 94.19 105 GLY A CA 1
ATOM 867 C C . GLY A 1 105 ? -2.817 -11.991 6.836 1.00 94.19 105 GLY A C 1
ATOM 868 O O . GLY A 1 105 ? -2.794 -11.897 8.066 1.00 94.19 105 GLY A O 1
ATOM 869 N N . GLU A 1 106 ? -1.970 -12.755 6.153 1.00 91.62 106 GLU A N 1
ATOM 870 C CA . GLU A 1 106 ? -0.877 -13.523 6.758 1.00 91.62 106 GLU A CA 1
ATOM 871 C C . GLU A 1 106 ? 0.109 -12.618 7.520 1.00 91.62 106 GLU A C 1
ATOM 873 O O . GLU A 1 106 ? 0.191 -11.412 7.276 1.00 91.62 106 GLU A O 1
ATOM 878 N N . ASP A 1 107 ? 0.795 -13.187 8.516 1.00 91.62 107 ASP A N 1
ATOM 879 C CA . ASP A 1 107 ? 1.694 -12.489 9.454 1.00 91.62 107 ASP A CA 1
ATOM 880 C C . ASP A 1 107 ? 1.094 -11.254 10.160 1.00 91.62 107 ASP A C 1
ATOM 882 O O . ASP A 1 107 ? 1.809 -10.398 10.690 1.00 91.62 107 ASP A O 1
ATOM 886 N N . ASN A 1 108 ? -0.241 -11.177 10.225 1.00 92.06 108 ASN A N 1
ATOM 887 C CA . ASN A 1 108 ? -1.008 -10.009 10.668 1.00 92.06 108 ASN A CA 1
ATOM 888 C C . ASN A 1 108 ? -0.727 -8.741 9.839 1.00 92.06 108 ASN A C 1
ATOM 890 O O . ASN A 1 108 ? -0.871 -7.623 10.338 1.00 92.06 108 ASN A O 1
ATOM 894 N N . ALA A 1 109 ? -0.325 -8.882 8.574 1.00 95.88 109 ALA A N 1
ATOM 895 C CA . ALA A 1 109 ? -0.223 -7.752 7.663 1.00 95.88 109 ALA A CA 1
ATOM 896 C C . ALA A 1 109 ? -1.613 -7.134 7.431 1.00 95.88 109 ALA A C 1
ATOM 898 O O . ALA A 1 109 ? -2.580 -7.834 7.124 1.00 95.88 109 ALA A O 1
ATOM 899 N N . LEU A 1 110 ? -1.707 -5.813 7.594 1.00 98.00 110 LEU A N 1
ATOM 900 C CA . LEU A 1 110 ? -2.932 -5.054 7.359 1.00 98.00 110 LEU A CA 1
ATOM 901 C C . LEU A 1 110 ? -2.981 -4.601 5.894 1.00 98.00 110 LEU A C 1
ATOM 903 O O . LEU A 1 110 ? -2.009 -4.023 5.394 1.00 98.00 110 LEU A O 1
ATOM 907 N N . TYR A 1 111 ? -4.119 -4.820 5.244 1.00 98.50 111 TYR A N 1
ATOM 908 C CA . TYR A 1 111 ? -4.392 -4.427 3.863 1.00 98.50 111 TYR A CA 1
ATOM 909 C C . TYR A 1 111 ? -5.659 -3.572 3.776 1.00 98.50 111 TYR A C 1
ATOM 911 O O . TYR A 1 111 ? -6.502 -3.592 4.675 1.00 98.50 111 TYR A O 1
ATOM 919 N N . CYS A 1 112 ? -5.801 -2.833 2.680 1.00 98.12 112 CYS A N 1
ATOM 920 C CA . CYS A 1 112 ? -7.062 -2.230 2.253 1.00 98.12 112 CYS A CA 1
ATOM 921 C C . CYS A 1 112 ? -7.119 -2.138 0.723 1.00 98.12 112 CYS A C 1
ATOM 923 O O . CYS A 1 112 ? -6.120 -2.388 0.039 1.00 98.12 112 CYS A O 1
ATOM 925 N N . LEU A 1 113 ? -8.268 -1.738 0.184 1.00 98.19 113 LEU A N 1
ATOM 926 C CA . LEU A 1 113 ? -8.377 -1.323 -1.212 1.00 98.19 113 LEU A CA 1
ATOM 927 C C . LEU A 1 113 ? -8.048 0.173 -1.352 1.00 98.19 113 LEU A C 1
ATOM 929 O O . LEU A 1 113 ? -8.264 0.969 -0.434 1.00 98.19 113 LEU A O 1
ATOM 933 N N . VAL A 1 114 ? -7.493 0.544 -2.503 1.00 98.12 114 VAL A N 1
ATOM 934 C CA . VAL A 1 114 ? -7.104 1.914 -2.886 1.00 98.12 114 VAL A CA 1
ATOM 935 C C . VAL A 1 114 ? -7.454 2.162 -4.357 1.00 98.12 114 VAL A C 1
ATOM 937 O O . VAL A 1 114 ? -7.922 1.248 -5.043 1.00 98.12 114 VAL A O 1
ATOM 940 N N . LYS A 1 115 ? -7.261 3.389 -4.862 1.00 96.88 115 LYS A N 1
ATOM 941 C CA . LYS A 1 115 ? -7.551 3.758 -6.265 1.00 96.88 115 LYS A CA 1
ATOM 942 C C . LYS A 1 115 ? -8.999 3.459 -6.671 1.00 96.88 115 LYS A C 1
ATOM 944 O O . LYS A 1 115 ? -9.272 2.991 -7.768 1.00 96.88 115 LYS A O 1
ATOM 949 N N . GLY A 1 116 ? -9.940 3.696 -5.757 1.00 95.06 116 GLY A N 1
ATOM 950 C CA . GLY A 1 116 ? -11.362 3.426 -5.994 1.00 95.06 116 GLY A CA 1
ATOM 951 C C . GLY A 1 116 ? -11.742 1.941 -6.044 1.00 95.06 116 GLY A C 1
ATOM 952 O O . GLY A 1 116 ? -12.791 1.628 -6.592 1.00 95.06 116 GLY A O 1
ATOM 953 N N . GLY A 1 117 ? -10.920 1.043 -5.488 1.00 95.12 117 GLY A N 1
ATOM 954 C CA . GLY A 1 117 ? -11.198 -0.398 -5.420 1.00 95.12 117 GLY A CA 1
ATOM 955 C C . GLY A 1 117 ? -10.330 -1.253 -6.345 1.00 95.12 117 GLY A C 1
ATOM 956 O O . GLY A 1 117 ? -10.256 -2.463 -6.161 1.00 95.12 117 GLY A O 1
ATOM 957 N N . GLU A 1 118 ? -9.639 -0.640 -7.310 1.00 94.88 118 GLU A N 1
ATOM 958 C CA . GLU A 1 118 ? -8.905 -1.353 -8.362 1.00 94.88 118 GLU A CA 1
ATOM 959 C C . GLU A 1 118 ? -7.666 -2.107 -7.842 1.00 94.88 118 GLU A C 1
ATOM 961 O O . GLU A 1 118 ? -7.324 -3.180 -8.355 1.00 94.88 118 GLU A O 1
ATOM 966 N N . PHE A 1 119 ? -6.994 -1.573 -6.819 1.00 96.94 119 PHE A N 1
ATOM 967 C CA . PHE A 1 119 ? -5.737 -2.115 -6.306 1.00 96.94 119 PHE A CA 1
ATOM 968 C C . PHE A 1 119 ? -5.790 -2.383 -4.802 1.00 96.94 119 PHE A C 1
ATOM 970 O O . PHE A 1 119 ? -6.436 -1.666 -4.039 1.00 96.94 119 PHE A O 1
ATOM 977 N N . VAL A 1 120 ? -5.028 -3.388 -4.374 1.00 97.62 120 VAL A N 1
ATOM 978 C CA . VAL A 1 120 ? -4.744 -3.653 -2.961 1.00 97.62 120 VAL A CA 1
ATOM 979 C C . VAL A 1 120 ? -3.535 -2.829 -2.525 1.00 97.62 120 VAL A C 1
ATOM 981 O O . VAL A 1 120 ? -2.541 -2.762 -3.252 1.00 97.62 120 VAL A O 1
ATOM 984 N N . ALA A 1 121 ? -3.592 -2.264 -1.319 1.00 98.44 121 ALA A N 1
ATOM 985 C CA . ALA A 1 121 ? -2.436 -1.698 -0.638 1.00 98.44 121 ALA A CA 1
ATOM 986 C C . ALA A 1 121 ? -2.162 -2.385 0.706 1.00 98.44 121 ALA A C 1
ATOM 988 O O . ALA A 1 121 ? -3.090 -2.782 1.412 1.00 98.44 121 ALA A O 1
ATOM 989 N N . LYS A 1 122 ? -0.882 -2.480 1.080 1.00 98.62 122 LYS A N 1
ATOM 990 C CA . LYS A 1 122 ? -0.405 -3.010 2.370 1.00 98.62 122 LYS A CA 1
ATOM 991 C C . LYS A 1 122 ? 0.105 -1.880 3.253 1.00 98.62 122 LYS A C 1
ATOM 993 O O . LYS A 1 122 ? 0.770 -0.956 2.785 1.00 98.62 122 LYS A O 1
ATOM 998 N N . PHE A 1 123 ? -0.177 -1.934 4.546 1.00 98.56 123 PHE A N 1
ATOM 999 C CA . PHE A 1 123 ? 0.344 -0.947 5.488 1.00 98.56 123 PHE A CA 1
ATOM 1000 C C . PHE A 1 123 ? 1.791 -1.282 5.858 1.00 98.56 123 PHE A C 1
ATOM 1002 O O . PHE A 1 123 ? 2.080 -2.376 6.347 1.00 98.56 123 PHE A O 1
ATOM 1009 N N . PHE A 1 124 ? 2.699 -0.311 5.731 1.00 98.50 124 PHE A N 1
ATOM 1010 C CA . PHE A 1 124 ? 3.980 -0.401 6.428 1.00 98.50 124 PHE A CA 1
ATOM 1011 C C . PHE A 1 124 ? 3.768 -0.413 7.948 1.00 98.50 124 PHE A C 1
ATOM 1013 O O . PHE A 1 124 ? 2.750 0.054 8.474 1.00 98.50 124 PHE A O 1
ATOM 1020 N N . ARG A 1 125 ? 4.763 -0.918 8.689 1.00 96.88 125 ARG A N 1
ATOM 1021 C CA . ARG A 1 125 ? 4.655 -1.063 10.148 1.00 96.88 125 ARG A CA 1
ATOM 1022 C C . ARG A 1 125 ? 4.310 0.255 10.869 1.00 96.88 125 ARG A C 1
ATOM 1024 O O . ARG A 1 125 ? 3.422 0.201 11.715 1.00 96.88 125 ARG A O 1
ATOM 1031 N N . PRO A 1 126 ? 4.903 1.430 10.558 1.00 97.75 126 PRO A N 1
ATOM 1032 C CA . PRO A 1 126 ? 4.548 2.673 11.250 1.00 97.75 126 PRO A CA 1
ATOM 1033 C C . PRO A 1 126 ? 3.067 3.094 11.110 1.00 97.75 126 PRO A C 1
ATOM 1035 O O . PRO A 1 126 ? 2.429 3.276 12.146 1.00 97.75 126 PRO A O 1
ATOM 1038 N N . PRO A 1 127 ? 2.462 3.203 9.904 1.00 98.25 127 PRO A N 1
ATOM 1039 C CA . PRO A 1 127 ? 1.035 3.513 9.787 1.00 98.25 127 PRO A CA 1
ATOM 1040 C C . PRO A 1 127 ? 0.115 2.411 10.324 1.00 98.25 127 PRO A C 1
ATOM 1042 O O . PRO A 1 127 ? -0.950 2.742 10.845 1.00 98.25 127 PRO A O 1
ATOM 1045 N N . TYR A 1 128 ? 0.515 1.134 10.276 1.00 98.00 128 TYR A N 1
ATOM 1046 C CA . TYR A 1 128 ? -0.2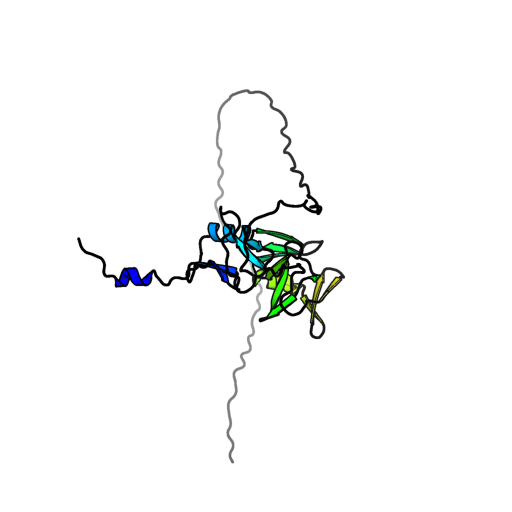33 0.064 10.948 1.00 98.00 128 TYR A CA 1
ATOM 1047 C C . TYR A 1 128 ? -0.290 0.297 12.472 1.00 98.00 128 TYR A C 1
ATOM 1049 O O . TYR A 1 128 ? -1.370 0.278 13.060 1.00 98.00 128 TYR A O 1
ATOM 1057 N N . MET A 1 129 ? 0.839 0.625 13.112 1.00 97.44 129 MET A N 1
ATOM 1058 C CA . MET A 1 129 ? 0.877 0.963 14.546 1.00 97.44 129 MET A CA 1
ATOM 1059 C C . MET A 1 129 ? 0.100 2.245 14.903 1.00 97.44 129 MET A C 1
ATOM 1061 O O . MET A 1 129 ? -0.266 2.438 16.062 1.00 97.44 129 MET A O 1
ATOM 1065 N N . GLU A 1 130 ? -0.150 3.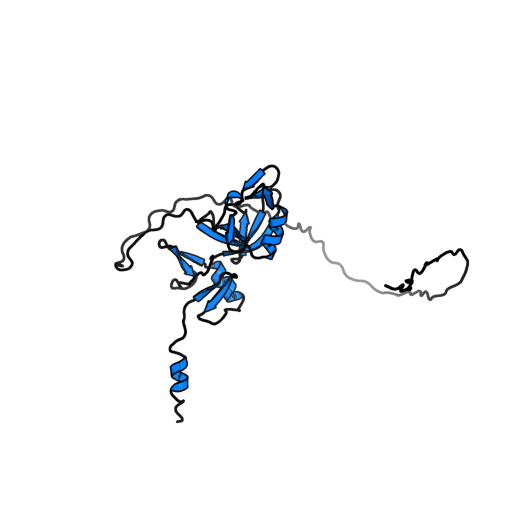135 13.937 1.00 97.38 130 GLU A N 1
ATOM 1066 C CA . GLU A 1 130 ? -0.984 4.322 14.144 1.00 97.38 130 GLU A CA 1
ATOM 1067 C C . GLU A 1 130 ? -2.479 3.979 14.100 1.00 97.38 130 GLU A C 1
ATOM 1069 O O . GLU A 1 130 ? -3.225 4.357 15.005 1.00 97.38 130 GLU A O 1
ATOM 1074 N N . ILE A 1 131 ? -2.920 3.230 13.083 1.00 97.12 131 ILE A N 1
ATOM 1075 C CA . ILE A 1 131 ? -4.335 2.867 12.926 1.00 97.12 131 ILE A CA 1
ATOM 1076 C C . ILE A 1 131 ? -4.789 1.803 13.936 1.00 97.12 131 ILE A C 1
ATOM 1078 O O . ILE A 1 131 ? -5.943 1.829 14.365 1.00 97.12 131 ILE A O 1
ATOM 1082 N N . SER A 1 132 ? -3.890 0.924 14.398 1.00 95.75 132 SER A N 1
ATOM 1083 C CA . SER A 1 132 ? -4.211 -0.126 15.377 1.00 95.75 132 SER A CA 1
ATOM 1084 C C . SER A 1 132 ? -4.696 0.406 16.727 1.00 95.75 132 SER A C 1
ATOM 1086 O O . SER A 1 132 ? -5.438 -0.283 17.416 1.00 95.75 132 SER A O 1
ATOM 1088 N N . LYS A 1 133 ? -4.404 1.670 17.062 1.00 95.56 133 LYS A N 1
ATOM 1089 C CA . LYS A 1 133 ? -4.965 2.381 18.230 1.00 95.56 133 LYS A CA 1
ATOM 1090 C C . LYS A 1 133 ? -6.494 2.513 18.195 1.00 95.56 133 LYS A C 1
ATOM 1092 O O . LYS A 1 133 ? -7.100 2.842 19.212 1.00 95.56 133 LYS A O 1
ATOM 1097 N N . PHE A 1 134 ? -7.104 2.307 17.028 1.00 95.94 134 PHE A N 1
ATOM 1098 C CA . PHE A 1 134 ? -8.549 2.357 16.797 1.00 95.94 134 PHE A CA 1
ATOM 1099 C C . PHE A 1 134 ? -9.138 0.984 16.447 1.00 95.94 134 PHE A C 1
ATOM 1101 O O . PHE A 1 134 ? -10.340 0.891 16.208 1.00 95.94 134 PHE A O 1
ATOM 1108 N N . ILE A 1 135 ? -8.311 -0.068 16.420 1.00 95.38 135 ILE A N 1
ATOM 1109 C CA . ILE A 1 135 ? -8.726 -1.454 16.205 1.00 95.38 135 ILE A CA 1
ATOM 1110 C C . ILE A 1 135 ? -8.885 -2.116 17.575 1.00 95.38 135 ILE A C 1
ATOM 1112 O O . ILE A 1 135 ? -7.953 -2.149 18.377 1.00 95.38 135 ILE A O 1
ATOM 1116 N N . LEU A 1 136 ? -10.074 -2.646 17.842 1.00 92.94 136 LEU A N 1
ATOM 1117 C CA . LEU A 1 136 ? -10.424 -3.333 19.079 1.00 92.94 136 LEU A CA 1
ATOM 1118 C C . LEU A 1 136 ? -10.692 -4.820 18.793 1.00 92.94 136 LEU A C 1
ATOM 1120 O O . LEU A 1 136 ? -11.257 -5.141 17.745 1.00 92.94 136 LEU A O 1
ATOM 1124 N N . PRO A 1 137 ? -10.314 -5.738 19.698 1.00 92.19 137 PRO A N 1
ATOM 1125 C CA . PRO A 1 137 ? -10.740 -7.128 19.611 1.00 92.19 137 PRO A CA 1
ATOM 1126 C C . PRO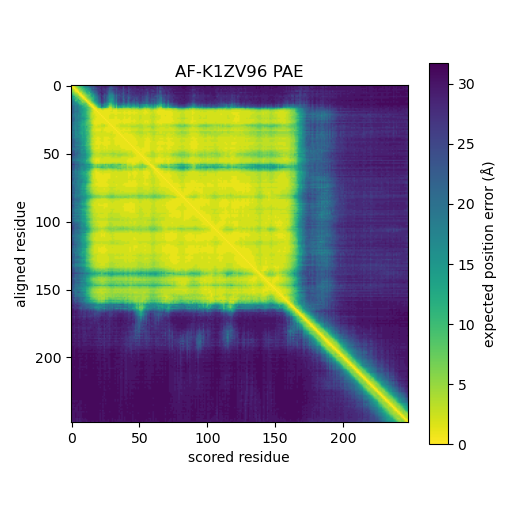 A 1 137 ? -12.233 -7.241 19.954 1.00 92.19 137 PRO A C 1
ATOM 1128 O O . PRO A 1 137 ? -12.686 -6.723 20.976 1.00 92.19 137 PRO A O 1
ATOM 1131 N N . GLU A 1 138 ? -12.991 -7.957 19.128 1.00 91.50 138 GLU A N 1
ATOM 1132 C CA . GLU A 1 138 ? -14.407 -8.257 19.344 1.00 91.50 138 GLU A CA 1
ATOM 1133 C C . GLU A 1 138 ? -14.625 -9.767 19.159 1.00 91.50 138 GLU A C 1
ATOM 1135 O O . GLU A 1 138 ? -14.831 -10.284 18.062 1.00 91.50 138 GLU A O 1
ATOM 1140 N N . GLY A 1 139 ? -14.494 -10.511 20.261 1.00 89.69 139 GLY A N 1
ATOM 1141 C CA . GLY A 1 139 ? -14.543 -11.973 20.249 1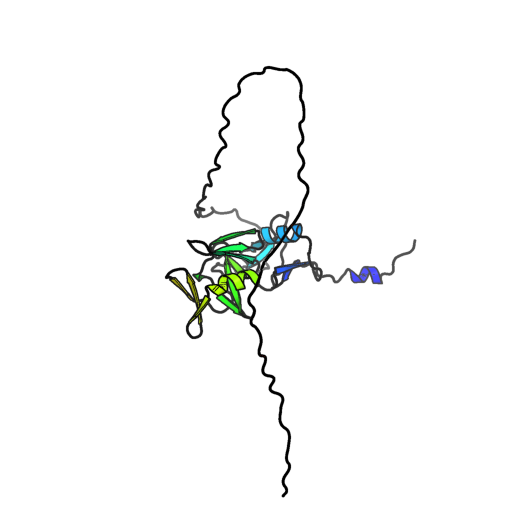.00 89.69 139 GLY A CA 1
ATOM 1142 C C . GLY A 1 139 ? -13.313 -12.592 19.577 1.00 89.69 139 GLY A C 1
ATOM 1143 O O . GLY A 1 139 ? -12.221 -12.560 20.141 1.00 89.69 139 GLY A O 1
ATOM 1144 N N . LYS A 1 140 ? -13.506 -13.196 18.398 1.00 86.12 140 LYS A N 1
ATOM 1145 C CA . LYS A 1 140 ? -12.438 -13.799 17.571 1.00 86.12 140 LYS A CA 1
ATOM 1146 C C . LYS A 1 140 ? -11.999 -12.906 16.406 1.00 86.12 140 LYS A C 1
ATOM 1148 O O . LYS A 1 140 ? -11.107 -13.296 15.654 1.00 86.12 140 LYS A O 1
ATOM 1153 N N . ASP A 1 141 ? -12.640 -11.755 16.246 1.00 90.75 141 ASP A N 1
ATOM 1154 C CA . ASP A 1 141 ? -12.453 -10.849 15.122 1.00 90.75 141 ASP A CA 1
ATOM 1155 C C . ASP A 1 141 ? -11.919 -9.497 15.607 1.00 90.75 141 ASP A C 1
ATOM 1157 O O . ASP A 1 141 ? -11.901 -9.195 16.804 1.00 90.75 141 ASP A O 1
ATOM 1161 N N . PHE A 1 142 ? -11.459 -8.678 14.666 1.00 92.75 142 PHE A N 1
ATOM 1162 C CA . PHE A 1 142 ? -10.985 -7.325 14.933 1.00 92.75 142 PHE A CA 1
ATOM 1163 C C . PHE A 1 142 ? -11.949 -6.318 14.323 1.00 92.75 142 PHE A C 1
ATOM 1165 O O . PHE A 1 142 ? -12.445 -6.515 13.215 1.00 92.75 142 PHE A O 1
ATOM 1172 N N . VAL A 1 143 ? -12.199 -5.224 15.035 1.00 95.31 143 VAL A N 1
ATOM 1173 C CA . VAL A 1 143 ? -13.138 -4.184 14.621 1.00 95.31 143 VAL A CA 1
ATOM 1174 C C . VAL A 1 143 ? -12.475 -2.823 14.757 1.00 95.31 143 VAL A C 1
ATOM 1176 O O . VAL A 1 143 ? -12.070 -2.425 15.849 1.00 95.31 143 VAL A O 1
ATOM 1179 N N . LEU A 1 144 ? -12.385 -2.075 13.659 1.00 95.88 144 LEU A N 1
ATOM 1180 C CA . LEU A 1 144 ? -12.002 -0.671 13.700 1.00 95.88 144 LEU A CA 1
ATOM 1181 C C . LEU A 1 144 ? -13.202 0.173 14.132 1.00 95.88 144 LEU A C 1
ATOM 1183 O O . LEU A 1 144 ? -14.268 0.133 13.514 1.00 95.88 144 LEU A O 1
ATOM 1187 N N . GLN A 1 145 ? -13.020 0.979 15.175 1.00 93.62 145 GLN A N 1
ATOM 1188 C CA . GLN A 1 145 ? -14.017 1.941 15.627 1.00 93.62 145 GLN A CA 1
ATOM 1189 C C . GLN A 1 145 ? -13.685 3.352 15.126 1.00 93.62 145 GLN A C 1
ATOM 1191 O O . GLN A 1 145 ? -12.646 3.930 15.459 1.00 93.62 145 GLN A O 1
ATOM 1196 N N . PHE A 1 146 ? -14.617 3.958 14.387 1.00 93.62 146 PHE A N 1
ATOM 1197 C CA . PHE A 1 146 ? -14.546 5.364 13.997 1.00 93.62 146 PHE A CA 1
ATOM 1198 C C . PHE A 1 146 ? -15.837 6.100 14.381 1.00 93.62 146 PHE A C 1
ATOM 1200 O O . PHE A 1 146 ? -16.907 5.892 13.807 1.00 93.62 146 PHE A O 1
ATOM 1207 N N . GLY A 1 147 ? -15.735 6.962 15.397 1.00 90.31 147 GLY A N 1
ATOM 1208 C CA . GLY A 1 147 ? -16.896 7.600 16.017 1.00 90.31 147 GLY A CA 1
ATOM 1209 C C . GLY A 1 147 ? -17.804 6.561 16.681 1.00 90.31 147 GLY A C 1
ATOM 1210 O O . GLY A 1 147 ? -17.347 5.755 17.494 1.00 90.31 147 GLY A O 1
ATOM 1211 N N . SER A 1 148 ? -19.087 6.577 16.318 1.00 90.19 148 SER A N 1
ATOM 1212 C CA . SER A 1 148 ? -20.081 5.574 16.721 1.00 90.19 148 SER A CA 1
ATOM 1213 C C . SER A 1 148 ? -20.148 4.354 15.793 1.00 90.19 148 SER A C 1
ATOM 1215 O O . SER A 1 148 ? -20.864 3.405 16.106 1.00 90.19 148 SER A O 1
ATOM 1217 N N . LYS A 1 149 ? -19.433 4.356 14.658 1.00 93.50 149 LYS A N 1
ATOM 1218 C CA . LYS A 1 149 ? -19.434 3.243 13.700 1.00 93.50 149 LYS A CA 1
ATOM 1219 C C . LYS A 1 149 ? -18.325 2.238 14.005 1.00 93.50 149 LYS A C 1
ATOM 1221 O O . LYS A 1 149 ? -17.222 2.607 14.414 1.00 93.50 149 LYS A O 1
ATOM 1226 N N . LYS A 1 150 ? -18.641 0.971 13.750 1.00 94.44 150 LYS A N 1
ATOM 1227 C CA . LYS A 1 150 ? -17.754 -0.190 13.820 1.00 94.44 150 LYS A CA 1
ATOM 1228 C C . LYS A 1 150 ? -17.590 -0.779 12.420 1.00 94.44 150 LYS A C 1
ATOM 1230 O O . LYS A 1 150 ? -18.575 -0.871 11.691 1.00 94.44 150 LYS A O 1
ATOM 1235 N N . TYR A 1 151 ? -16.373 -1.180 12.079 1.00 95.62 151 TYR A N 1
ATOM 1236 C CA . TYR A 1 151 ? -16.013 -1.817 10.814 1.00 95.62 151 TYR A CA 1
ATOM 1237 C C . TYR A 1 151 ? -15.235 -3.093 11.129 1.00 95.62 151 TYR A C 1
ATOM 1239 O O . TYR A 1 151 ? -14.128 -3.014 11.659 1.00 95.62 151 TYR A O 1
ATOM 1247 N N . THR A 1 152 ? -15.818 -4.261 10.870 1.00 95.75 152 THR A N 1
ATOM 1248 C CA . THR A 1 152 ? -15.132 -5.545 11.073 1.00 95.75 152 THR A CA 1
ATOM 1249 C C . THR A 1 152 ? -14.050 -5.718 10.020 1.00 95.75 152 THR A C 1
ATOM 1251 O O . THR A 1 152 ? -14.323 -5.561 8.833 1.00 95.75 152 THR A O 1
ATOM 1254 N N . LEU A 1 153 ? -12.834 -6.049 10.447 1.00 95.88 153 LEU A N 1
ATOM 1255 C CA . LEU A 1 153 ? -11.732 -6.331 9.538 1.00 95.88 153 LEU A CA 1
ATOM 1256 C C . LEU A 1 153 ? -11.935 -7.715 8.919 1.00 95.88 153 LEU A C 1
ATOM 1258 O O . LEU A 1 153 ? -12.093 -8.708 9.635 1.00 95.88 153 LEU A O 1
ATOM 1262 N N . ALA A 1 154 ? -11.900 -7.780 7.591 1.00 94.88 154 ALA A N 1
ATOM 1263 C CA . ALA A 1 154 ? -11.946 -9.042 6.863 1.00 94.88 154 ALA A CA 1
ATOM 1264 C C . ALA A 1 154 ? -10.664 -9.872 7.093 1.00 94.88 154 ALA A C 1
ATOM 1266 O O . ALA A 1 154 ? -9.661 -9.381 7.617 1.00 94.88 154 ALA A O 1
ATOM 1267 N N . LYS A 1 155 ? -10.690 -11.146 6.692 1.00 93.75 155 LYS A N 1
ATOM 1268 C CA . LYS A 1 155 ? -9.552 -12.073 6.801 1.00 93.75 155 LYS A CA 1
ATOM 1269 C C . LYS A 1 155 ? -8.976 -12.361 5.419 1.00 93.75 155 LYS A C 1
ATOM 1271 O O . LYS A 1 155 ? -9.735 -12.536 4.472 1.00 93.75 155 LYS A O 1
ATOM 1276 N N . GLY A 1 156 ? -7.651 -12.445 5.330 1.00 93.00 156 GLY A N 1
ATOM 1277 C CA . GLY A 1 156 ? -6.929 -12.581 4.064 1.00 93.00 156 GLY A CA 1
ATOM 1278 C C . GLY A 1 156 ? -6.671 -11.235 3.378 1.00 93.00 156 GLY A C 1
ATOM 1279 O O . GLY A 1 156 ? -7.044 -10.175 3.882 1.00 93.00 156 GLY A O 1
ATOM 1280 N N . LYS A 1 157 ? -6.005 -11.275 2.222 1.00 90.38 157 LYS A N 1
ATOM 1281 C CA . LYS A 1 157 ? -5.836 -10.116 1.331 1.00 90.38 157 LYS A CA 1
ATOM 1282 C C . LYS A 1 157 ? -7.177 -9.829 0.625 1.00 90.38 157 LYS A C 1
ATOM 1284 O O . LYS A 1 157 ? -7.823 -10.793 0.217 1.00 90.38 157 LYS A O 1
ATOM 1289 N N . PRO A 1 158 ? -7.619 -8.566 0.475 1.00 89.88 158 PRO A N 1
ATOM 1290 C CA . PRO A 1 158 ? -8.862 -8.275 -0.228 1.00 89.88 158 PRO A CA 1
ATOM 1291 C C . PRO A 1 158 ? -8.660 -8.477 -1.734 1.00 89.88 158 PRO A C 1
ATOM 1293 O O . PRO A 1 158 ? -7.580 -8.205 -2.261 1.00 89.88 158 PRO A O 1
ATOM 1296 N N . THR A 1 159 ? -9.700 -8.920 -2.434 1.00 85.69 159 THR A N 1
ATOM 1297 C CA . THR A 1 159 ? -9.676 -9.073 -3.895 1.00 85.69 159 THR A CA 1
ATOM 1298 C C . THR A 1 159 ? -10.358 -7.865 -4.538 1.00 85.69 159 THR A C 1
ATOM 1300 O O . THR A 1 159 ? -11.510 -7.596 -4.202 1.00 85.69 159 THR A O 1
ATOM 1303 N N . PRO A 1 160 ? -9.693 -7.130 -5.447 1.00 84.12 160 PRO A N 1
ATOM 1304 C CA . PRO A 1 160 ? -10.335 -6.092 -6.249 1.00 84.12 160 PRO A CA 1
ATOM 1305 C C . PRO A 1 160 ? -11.506 -6.636 -7.081 1.00 84.12 160 PRO A C 1
ATOM 1307 O O . PRO A 1 160 ? -11.349 -7.630 -7.789 1.00 84.12 160 PRO A O 1
ATOM 1310 N N . GLU A 1 161 ? -12.656 -5.963 -7.039 1.00 74.44 161 GLU A N 1
ATOM 1311 C CA . GLU A 1 161 ? -13.825 -6.278 -7.874 1.00 74.44 161 GLU A CA 1
ATOM 1312 C C . GLU A 1 161 ? -13.608 -5.752 -9.303 1.00 74.44 161 GLU A C 1
ATOM 1314 O O . GLU A 1 161 ? -14.034 -4.649 -9.647 1.00 74.44 161 GLU A O 1
ATOM 1319 N N . VAL A 1 162 ? -12.887 -6.509 -10.137 1.00 67.44 162 VAL A N 1
ATOM 1320 C CA . VAL A 1 162 ? -12.586 -6.111 -11.522 1.00 67.44 162 VAL A CA 1
ATOM 1321 C C . VAL A 1 162 ? -12.765 -7.290 -12.472 1.00 67.44 162 VAL A C 1
ATOM 1323 O O . VAL A 1 162 ? -12.233 -8.373 -12.242 1.00 67.44 162 VAL A O 1
ATOM 1326 N N . GLU A 1 163 ? -13.511 -7.069 -13.553 1.00 59.09 163 GLU A N 1
ATOM 1327 C CA . GLU A 1 163 ? -13.710 -8.048 -14.622 1.00 59.09 163 GLU A CA 1
ATOM 1328 C C . GLU A 1 163 ? -12.428 -8.160 -15.465 1.00 59.09 163 GLU A C 1
ATOM 1330 O O . GLU A 1 163 ? -12.079 -7.246 -16.217 1.00 59.09 163 GLU A O 1
ATOM 1335 N N . PHE A 1 164 ? -11.707 -9.274 -15.323 1.00 62.03 164 PHE A N 1
ATOM 1336 C CA . PHE A 1 164 ? -10.552 -9.602 -16.161 1.00 62.03 164 PHE A CA 1
ATOM 1337 C C . PHE A 1 164 ? -11.001 -10.293 -17.452 1.00 62.03 164 PHE A C 1
ATOM 1339 O O . PHE A 1 164 ? -11.981 -11.038 -17.460 1.00 62.03 164 PHE A O 1
ATOM 1346 N N . ILE A 1 165 ? -10.263 -10.072 -18.541 1.00 59.16 165 ILE A N 1
ATOM 1347 C CA . ILE A 1 165 ? -10.491 -10.778 -19.806 1.00 59.16 165 ILE A CA 1
ATOM 1348 C C . ILE A 1 165 ? -9.535 -11.970 -19.866 1.00 59.16 165 ILE A C 1
ATOM 1350 O O . ILE A 1 165 ? -8.322 -11.793 -19.999 1.00 59.16 165 ILE A O 1
ATOM 1354 N N . GLU A 1 166 ? -10.092 -13.178 -19.807 1.00 50.16 166 GLU A N 1
ATOM 1355 C CA . GLU A 1 166 ? -9.405 -14.409 -20.203 1.00 50.16 166 GLU A CA 1
ATOM 1356 C C . GLU A 1 166 ? -9.258 -14.421 -21.737 1.00 50.16 166 GLU A C 1
ATOM 1358 O O . GLU A 1 166 ? -10.114 -14.920 -22.462 1.00 50.16 166 GLU A O 1
ATOM 1363 N N . GLU A 1 167 ? -8.187 -13.806 -22.244 1.00 51.16 167 GLU A N 1
ATOM 1364 C CA . GLU A 1 167 ? -7.782 -13.894 -23.653 1.00 51.16 167 GLU A CA 1
ATOM 1365 C C . GLU A 1 167 ? -6.503 -14.733 -23.767 1.00 51.16 167 GLU A C 1
ATOM 1367 O O . GLU A 1 167 ? -5.444 -14.338 -23.267 1.00 51.16 167 GLU A O 1
ATOM 1372 N N . ASP A 1 168 ? -6.612 -15.888 -24.434 1.00 42.38 168 ASP A N 1
ATOM 1373 C CA . ASP A 1 168 ? -5.501 -16.808 -24.692 1.00 42.38 168 ASP A CA 1
ATOM 1374 C C . ASP A 1 168 ? -4.314 -16.083 -25.350 1.00 42.38 168 ASP A C 1
ATOM 1376 O O . ASP A 1 168 ? -4.453 -15.412 -26.377 1.00 42.38 168 ASP A O 1
ATOM 1380 N N . ALA A 1 169 ? -3.119 -16.261 -24.783 1.00 43.12 169 ALA A N 1
ATOM 1381 C CA . ALA A 1 169 ? -1.936 -15.450 -25.089 1.00 43.12 169 ALA A CA 1
ATOM 1382 C C . ALA A 1 169 ? -1.371 -15.586 -26.526 1.00 43.12 169 ALA A C 1
ATOM 1384 O O . ALA A 1 169 ? -0.446 -14.856 -26.883 1.00 43.12 169 ALA A O 1
ATOM 1385 N N . ASP A 1 170 ? -1.929 -16.471 -27.359 1.00 40.62 170 ASP A N 1
ATOM 1386 C CA . ASP A 1 170 ? -1.356 -16.901 -28.643 1.00 40.62 170 ASP A CA 1
ATOM 1387 C C . ASP A 1 170 ? -1.972 -16.251 -29.903 1.00 40.62 170 ASP A C 1
ATOM 1389 O O . ASP A 1 170 ? -1.628 -16.638 -31.024 1.00 40.62 170 ASP A O 1
ATOM 1393 N N . LYS A 1 171 ? -2.873 -15.258 -29.788 1.00 37.78 171 LYS A N 1
ATOM 1394 C CA . LYS A 1 171 ? -3.480 -14.595 -30.971 1.00 37.78 171 LYS A CA 1
ATOM 1395 C C . LYS A 1 171 ? -3.536 -13.068 -30.907 1.00 37.78 171 LYS A C 1
ATOM 1397 O O . LYS A 1 171 ? -4.599 -12.466 -30.791 1.00 37.78 171 LYS A O 1
ATOM 1402 N N . VAL A 1 172 ? -2.391 -12.423 -31.134 1.00 37.16 172 VAL A N 1
ATOM 1403 C CA . VAL A 1 172 ? -2.332 -10.975 -31.405 1.00 37.16 172 VAL A CA 1
ATOM 1404 C C . VAL A 1 172 ? -2.477 -10.684 -32.903 1.00 37.16 172 VAL A C 1
ATOM 1406 O O . VAL A 1 172 ? -1.645 -11.079 -33.719 1.00 37.16 172 VAL A O 1
ATOM 1409 N N . SER A 1 173 ? -3.497 -9.906 -33.273 1.00 29.44 173 SER A N 1
ATOM 1410 C CA . SER A 1 173 ? -3.528 -9.112 -34.513 1.00 29.44 173 SER A CA 1
ATOM 1411 C C . SER A 1 173 ? -4.418 -7.865 -34.331 1.00 29.44 173 SER A C 1
ATOM 1413 O O . SER A 1 173 ? -5.460 -7.961 -33.682 1.00 29.44 173 SER A O 1
ATOM 1415 N N . PRO A 1 174 ? -4.037 -6.668 -34.827 1.00 41.56 174 PRO A N 1
ATOM 1416 C CA . P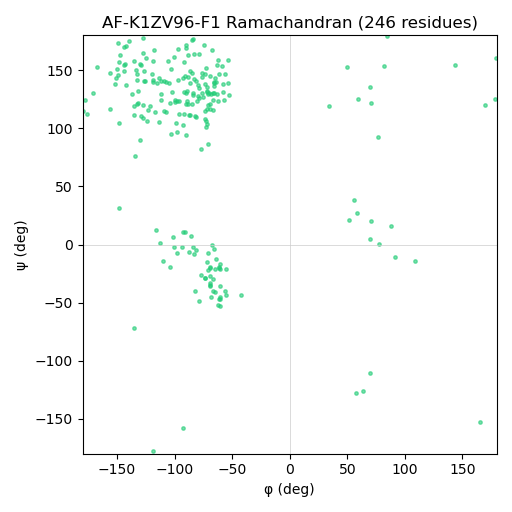RO A 1 174 ? -4.465 -5.425 -34.179 1.00 41.56 174 PRO A CA 1
ATOM 1417 C C . PRO A 1 174 ? -5.599 -4.677 -34.903 1.00 41.56 174 PRO A C 1
ATOM 1419 O O . PRO A 1 174 ? -5.337 -3.821 -35.746 1.00 41.56 174 PRO A O 1
ATOM 1422 N N . THR A 1 175 ? -6.866 -4.880 -34.512 1.00 31.33 175 THR A N 1
ATOM 1423 C CA . THR A 1 175 ? -7.955 -3.958 -34.913 1.00 31.33 175 THR A CA 1
ATOM 1424 C C . THR A 1 175 ? -9.096 -3.815 -33.892 1.00 31.33 175 THR A C 1
ATOM 1426 O O . THR A 1 175 ? -10.022 -4.622 -33.907 1.00 31.33 175 THR A O 1
ATOM 1429 N N . ARG A 1 176 ? -9.159 -2.689 -33.154 1.00 30.42 176 ARG A N 1
ATOM 1430 C CA . ARG A 1 176 ? -10.235 -1.668 -33.297 1.00 30.42 176 ARG A CA 1
ATOM 1431 C C . ARG A 1 176 ? -10.107 -0.477 -32.331 1.00 30.42 176 ARG A C 1
ATOM 1433 O O . ARG A 1 176 ? -9.393 -0.507 -31.341 1.00 30.42 176 ARG A O 1
ATOM 1440 N N . LYS A 1 177 ? -10.792 0.610 -32.707 1.00 28.75 177 LYS A N 1
ATOM 1441 C CA . LYS A 1 177 ? -10.768 1.949 -32.086 1.00 28.75 177 LYS A CA 1
ATOM 1442 C C . LYS A 1 177 ? -11.506 1.986 -30.731 1.00 28.75 177 LYS A C 1
ATOM 1444 O O . LYS A 1 177 ? -12.481 1.248 -30.577 1.00 28.75 177 LYS A O 1
ATOM 1449 N N . PRO A 1 178 ? -11.130 2.886 -29.800 1.00 31.19 178 PRO A N 1
ATOM 1450 C CA . PRO A 1 178 ? -11.771 2.986 -28.489 1.00 31.19 178 PRO A CA 1
ATOM 1451 C C . PRO A 1 178 ? -13.237 3.436 -28.584 1.00 31.19 178 PRO A C 1
ATOM 1453 O O . PRO A 1 178 ? -13.577 4.349 -29.343 1.00 31.19 178 PRO A O 1
ATOM 1456 N N . LYS A 1 179 ? -14.103 2.827 -27.765 1.00 32.97 179 LYS A N 1
ATOM 1457 C CA . LYS A 1 179 ? -15.441 3.355 -27.452 1.00 32.97 179 LYS A CA 1
ATOM 1458 C C . LYS A 1 179 ? -15.382 4.231 -26.193 1.00 32.97 179 LYS A C 1
ATOM 1460 O O . LYS A 1 179 ? -14.441 4.162 -25.413 1.00 32.97 179 LYS A O 1
ATOM 1465 N N . LYS A 1 180 ? -16.367 5.125 -26.077 1.00 29.61 180 LYS A N 1
ATOM 1466 C CA . LYS A 1 180 ? -16.379 6.298 -25.186 1.00 29.61 180 LYS A CA 1
ATOM 1467 C C . LYS A 1 180 ? -16.206 5.942 -23.702 1.00 29.61 180 LYS A C 1
ATOM 1469 O O . LYS A 1 180 ? -16.863 5.031 -23.213 1.00 29.61 180 LYS A O 1
ATOM 1474 N N . ALA A 1 181 ? -15.395 6.735 -23.001 1.00 30.61 181 ALA A N 1
ATOM 1475 C CA . ALA A 1 181 ? -15.223 6.656 -21.553 1.00 30.61 181 ALA A CA 1
ATOM 1476 C C . ALA A 1 181 ? -16.512 7.016 -20.792 1.00 30.61 181 ALA A C 1
ATOM 1478 O O . ALA A 1 181 ? -17.239 7.935 -21.182 1.00 30.61 181 ALA A O 1
ATOM 1479 N N . VAL A 1 182 ? -16.754 6.317 -19.682 1.00 31.39 182 VAL A N 1
ATOM 1480 C CA . VAL A 1 182 ? -17.824 6.618 -18.722 1.00 31.39 182 VAL A CA 1
ATOM 1481 C C . VAL A 1 182 ? -17.321 7.689 -17.751 1.00 31.39 182 VAL A C 1
ATOM 1483 O O . VAL A 1 182 ? -16.217 7.588 -17.219 1.00 31.39 182 VAL A O 1
ATOM 1486 N N . ALA A 1 183 ? -18.104 8.747 -17.540 1.00 29.02 183 ALA A N 1
ATOM 1487 C CA . ALA A 1 183 ? -17.695 9.874 -16.708 1.00 29.02 183 ALA A CA 1
ATOM 1488 C C . ALA A 1 183 ? -18.032 9.635 -15.227 1.00 29.02 183 ALA A C 1
ATOM 1490 O O . ALA A 1 183 ? -19.199 9.704 -14.846 1.00 29.02 183 ALA A O 1
ATOM 1491 N N . HIS A 1 184 ? -17.014 9.453 -14.381 1.00 33.91 184 HIS A N 1
ATOM 1492 C CA . HIS A 1 184 ? -17.168 9.513 -12.924 1.00 33.91 184 HIS A CA 1
ATOM 1493 C C . HIS A 1 184 ? -16.657 10.847 -12.361 1.00 33.91 184 HIS A C 1
ATOM 1495 O O . HIS A 1 184 ? -15.579 11.334 -12.707 1.00 33.91 184 HIS A O 1
ATOM 1501 N N . LEU A 1 185 ? -17.482 11.475 -11.516 1.00 29.28 185 LEU A N 1
ATOM 1502 C CA . LEU A 1 185 ? -17.259 12.826 -11.008 1.00 29.28 185 LEU A CA 1
ATOM 1503 C C . LEU A 1 185 ? -16.142 12.856 -9.956 1.00 29.28 185 LEU A C 1
ATOM 1505 O O . LEU A 1 185 ? -16.324 12.386 -8.836 1.00 29.28 185 LEU A O 1
ATOM 1509 N N . THR A 1 186 ? -15.034 13.531 -10.263 1.00 29.67 186 THR A N 1
ATOM 1510 C CA . THR A 1 186 ? -14.054 13.945 -9.248 1.00 29.67 186 THR A CA 1
ATOM 1511 C C . THR A 1 186 ? -14.439 15.307 -8.662 1.00 29.67 186 THR A C 1
ATOM 1513 O O . THR A 1 186 ? -14.381 16.345 -9.327 1.00 29.67 186 THR A O 1
ATOM 1516 N N . ALA A 1 187 ? -14.837 15.329 -7.389 1.00 28.83 187 ALA A N 1
ATOM 1517 C CA . ALA A 1 187 ? -15.151 16.567 -6.681 1.00 28.83 187 ALA A CA 1
ATOM 1518 C C . ALA A 1 187 ? -13.867 17.364 -6.366 1.00 28.83 187 ALA A C 1
ATOM 1520 O O . ALA A 1 187 ? -13.149 17.074 -5.410 1.00 28.83 187 ALA A O 1
ATOM 1521 N N . LYS A 1 188 ? -13.573 18.403 -7.159 1.00 30.22 188 LYS A N 1
ATOM 1522 C CA . LYS A 1 188 ? -12.444 19.317 -6.904 1.00 30.22 188 LYS A CA 1
ATOM 1523 C C . LYS A 1 188 ? -12.720 20.229 -5.703 1.00 30.22 188 LYS A C 1
ATOM 1525 O O . LYS A 1 188 ? -13.405 21.244 -5.837 1.00 30.22 188 LYS A O 1
ATOM 1530 N N . VAL A 1 189 ? -12.106 19.933 -4.557 1.00 27.83 189 VAL A N 1
ATOM 1531 C CA . VAL A 1 189 ? -12.028 20.875 -3.428 1.00 27.83 189 VAL A CA 1
ATOM 1532 C C . VAL A 1 189 ? -11.101 22.034 -3.803 1.00 27.83 189 VAL A C 1
ATOM 1534 O O . VAL A 1 189 ? -9.912 21.855 -4.057 1.00 27.83 189 VAL A O 1
ATOM 1537 N N . LYS A 1 190 ? -11.659 23.246 -3.863 1.00 26.89 190 LYS A N 1
ATOM 1538 C CA . LYS A 1 190 ? -10.967 24.454 -4.328 1.00 26.89 190 LYS A CA 1
ATOM 1539 C C . LYS A 1 190 ? -10.445 25.253 -3.129 1.00 26.89 190 LYS A C 1
ATOM 1541 O O . LYS A 1 190 ? -11.189 26.031 -2.535 1.00 26.89 190 LYS A O 1
ATOM 1546 N N . ILE A 1 191 ? -9.173 25.072 -2.772 1.00 31.06 191 ILE A N 1
ATOM 1547 C CA . ILE A 1 191 ? -8.518 25.887 -1.736 1.00 31.06 191 ILE A CA 1
ATOM 1548 C C . ILE A 1 191 ? -8.353 27.315 -2.280 1.00 31.06 191 ILE A C 1
ATOM 1550 O O . ILE A 1 191 ? -7.735 27.517 -3.324 1.00 31.06 191 ILE A O 1
ATOM 1554 N N . LYS A 1 192 ? -8.932 28.311 -1.597 1.00 31.44 192 LYS A N 1
ATOM 1555 C CA . LYS A 1 192 ? -8.755 29.730 -1.940 1.00 31.44 192 LYS A CA 1
ATOM 1556 C C . LYS A 1 192 ? -7.488 30.277 -1.289 1.00 31.44 192 LYS A C 1
ATOM 1558 O O . LYS A 1 192 ? -7.375 30.308 -0.067 1.00 31.44 192 LYS A O 1
ATOM 1563 N N . GLU A 1 193 ? -6.581 30.770 -2.120 1.00 31.91 193 GLU A N 1
ATOM 1564 C CA . GLU A 1 193 ? -5.405 31.529 -1.708 1.00 31.91 193 GLU A CA 1
ATOM 1565 C C . GLU A 1 193 ? -5.817 32.902 -1.139 1.00 31.91 193 GLU A C 1
ATOM 1567 O O . GLU A 1 193 ? -6.598 33.635 -1.753 1.00 31.91 193 GLU A O 1
ATOM 1572 N N . VAL A 1 194 ? -5.318 33.262 0.050 1.00 32.22 194 VAL A N 1
ATOM 1573 C CA . VAL A 1 194 ? -5.633 34.547 0.700 1.00 32.22 194 VAL A CA 1
ATOM 1574 C C . VAL A 1 194 ? -4.575 35.586 0.330 1.00 32.22 194 VAL A C 1
ATOM 1576 O O . VAL A 1 194 ? -3.468 35.601 0.868 1.00 32.22 194 VAL A O 1
ATOM 1579 N N . ALA A 1 195 ? -4.932 36.482 -0.589 1.00 32.47 195 ALA A N 1
ATOM 1580 C CA . ALA A 1 195 ? -4.041 37.523 -1.089 1.00 32.47 195 ALA A CA 1
ATOM 1581 C C . ALA A 1 195 ? -3.660 38.565 -0.015 1.00 32.47 195 ALA A C 1
ATOM 1583 O O . ALA A 1 195 ? -4.517 39.184 0.623 1.00 32.47 195 ALA A O 1
ATOM 1584 N N . LYS A 1 196 ? -2.355 38.839 0.120 1.00 33.22 196 LYS A N 1
ATOM 1585 C CA . LYS A 1 196 ? -1.829 39.964 0.913 1.00 33.22 196 LYS A CA 1
ATOM 1586 C C . LYS A 1 196 ? -2.214 41.301 0.267 1.00 33.22 196 LYS A C 1
ATOM 1588 O O . LYS A 1 196 ? -1.714 41.635 -0.806 1.00 33.22 196 LYS A O 1
ATOM 1593 N N . LYS A 1 197 ? -3.023 42.119 0.948 1.00 34.41 197 LYS A N 1
ATOM 1594 C CA . LYS A 1 197 ? -3.245 43.522 0.555 1.00 34.41 197 LYS A CA 1
ATOM 1595 C C . LYS A 1 197 ? -1.987 44.362 0.822 1.00 34.41 197 LYS A C 1
ATOM 1597 O O . LYS A 1 197 ? -1.569 44.496 1.969 1.00 34.41 197 LYS A O 1
ATOM 1602 N N . LYS A 1 198 ? -1.424 44.975 -0.226 1.00 29.39 198 LYS A N 1
ATOM 1603 C CA . LYS A 1 198 ? -0.539 46.149 -0.107 1.00 29.39 198 LYS A CA 1
ATOM 1604 C C . LYS A 1 198 ? -1.393 47.413 0.050 1.00 29.39 198 LYS A C 1
ATOM 1606 O O . LYS A 1 198 ? -2.397 47.555 -0.642 1.00 29.39 198 LYS A O 1
ATOM 1611 N N . ALA A 1 199 ? -0.957 48.331 0.909 1.00 32.25 199 ALA A N 1
ATOM 1612 C CA . ALA A 1 199 ? -1.439 49.714 0.976 1.00 32.25 199 ALA A CA 1
ATOM 1613 C C . ALA A 1 199 ? -0.371 50.669 0.381 1.00 32.25 199 ALA A C 1
ATOM 1615 O O . ALA A 1 199 ? 0.788 50.256 0.265 1.00 32.25 199 ALA A O 1
ATOM 1616 N N . PRO A 1 200 ? -0.739 51.887 -0.069 1.00 36.53 200 PRO A N 1
ATOM 1617 C CA . PRO A 1 200 ? 0.031 52.608 -1.084 1.00 36.53 200 PRO A CA 1
ATOM 1618 C C . PRO A 1 200 ? 1.137 53.543 -0.563 1.00 36.53 200 PRO A C 1
ATOM 1620 O O . PRO A 1 200 ? 1.261 53.855 0.618 1.00 36.53 200 PRO A O 1
ATOM 1623 N N . GLU A 1 201 ? 1.938 53.988 -1.526 1.00 30.69 201 GLU A N 1
ATOM 1624 C CA . GLU A 1 201 ? 3.177 54.757 -1.421 1.00 30.69 201 GLU A CA 1
ATOM 1625 C C . GLU A 1 201 ? 2.969 56.258 -1.108 1.00 30.69 201 GLU A C 1
ATOM 1627 O O . GLU A 1 201 ? 2.061 56.902 -1.638 1.00 30.69 201 GLU A O 1
ATOM 1632 N N . ARG A 1 202 ? 3.872 56.861 -0.315 1.00 34.59 202 ARG A N 1
ATOM 1633 C CA . ARG A 1 202 ? 4.068 58.325 -0.248 1.00 34.59 202 ARG A CA 1
ATOM 1634 C C . ARG A 1 202 ? 5.557 58.689 -0.312 1.00 34.59 202 ARG A C 1
ATOM 1636 O O . ARG A 1 202 ? 6.424 57.900 0.049 1.00 34.59 202 ARG A O 1
ATOM 1643 N N . LYS A 1 203 ? 5.826 59.874 -0.869 1.00 33.22 203 LYS A N 1
ATOM 1644 C CA . LYS A 1 203 ? 7.092 60.247 -1.527 1.00 33.22 203 LYS A CA 1
ATOM 1645 C C . LYS A 1 203 ? 8.212 60.717 -0.574 1.00 33.22 203 LYS A C 1
ATOM 1647 O O . LYS A 1 203 ? 7.985 61.066 0.577 1.00 33.22 203 LYS A O 1
ATOM 1652 N N . LYS A 1 204 ? 9.429 60.716 -1.134 1.00 32.03 204 LYS A N 1
ATOM 1653 C CA . LYS A 1 204 ? 10.759 60.961 -0.538 1.00 32.03 204 LYS A CA 1
ATOM 1654 C C . LYS A 1 204 ? 10.938 62.309 0.188 1.00 32.03 204 LYS A C 1
ATOM 1656 O O . LYS A 1 204 ? 10.539 63.339 -0.342 1.00 32.03 204 LYS A O 1
ATOM 1661 N N . ALA A 1 205 ? 11.758 62.296 1.247 1.00 30.34 205 ALA A N 1
ATOM 1662 C CA . ALA A 1 205 ? 12.679 63.380 1.623 1.00 30.34 205 ALA A CA 1
ATOM 1663 C C . ALA A 1 205 ? 13.930 62.816 2.353 1.00 30.34 205 ALA A C 1
ATOM 1665 O O . ALA A 1 205 ? 13.866 61.764 2.985 1.00 30.34 205 ALA A O 1
ATOM 1666 N N . LYS A 1 206 ? 15.072 63.503 2.235 1.00 30.88 206 LYS A N 1
ATOM 1667 C CA . LYS A 1 206 ? 16.410 63.248 2.833 1.00 30.88 206 LYS A CA 1
ATOM 1668 C C . LYS A 1 206 ? 17.002 64.635 3.205 1.00 30.88 206 LYS A C 1
ATOM 1670 O O . LYS A 1 206 ? 16.534 65.608 2.619 1.00 30.88 206 LYS A O 1
ATOM 1675 N N . PRO A 1 207 ? 18.131 64.762 3.934 1.00 41.22 207 PRO A N 1
ATOM 1676 C CA . PRO A 1 207 ? 18.587 64.030 5.132 1.00 41.22 207 PRO A CA 1
ATOM 1677 C C . PRO A 1 207 ? 19.179 64.975 6.228 1.00 41.22 207 PRO A C 1
ATOM 1679 O O . PRO A 1 207 ? 19.721 66.025 5.894 1.00 41.22 207 PRO A O 1
ATOM 1682 N N . SER A 1 208 ? 19.241 64.589 7.516 1.00 29.83 208 SER A N 1
ATOM 1683 C CA . SER A 1 208 ? 20.102 65.318 8.485 1.00 29.83 208 SER A CA 1
ATOM 1684 C C . SER A 1 208 ? 20.571 64.541 9.738 1.00 29.83 208 SER A C 1
ATOM 1686 O O . SER A 1 208 ? 19.801 64.177 10.611 1.00 29.83 208 SER A O 1
ATOM 1688 N N . GLN A 1 209 ? 21.900 64.383 9.809 1.00 34.78 209 GLN A N 1
ATOM 1689 C CA . GLN A 1 209 ? 22.809 64.614 10.954 1.00 34.78 209 GLN A CA 1
ATOM 1690 C C . GLN A 1 209 ? 22.694 63.881 12.323 1.00 34.78 209 GLN A C 1
ATOM 1692 O O . GLN A 1 209 ? 21.773 64.078 13.100 1.00 34.78 209 GLN A O 1
ATOM 1697 N N . LYS A 1 210 ? 23.848 63.270 12.669 1.00 31.34 210 LYS A N 1
ATOM 1698 C CA . LYS A 1 210 ? 24.529 63.144 13.987 1.00 31.34 210 LYS A CA 1
ATOM 1699 C C . LYS A 1 210 ? 23.943 62.272 15.122 1.00 31.34 210 LYS A C 1
ATOM 1701 O O . LYS A 1 210 ? 22.782 62.325 15.492 1.00 31.34 210 LYS A O 1
ATOM 1706 N N . ALA A 1 211 ? 24.864 61.514 15.731 1.00 30.84 211 ALA A N 1
ATOM 1707 C CA . ALA A 1 211 ? 24.716 60.767 16.986 1.00 30.84 211 ALA A CA 1
ATOM 1708 C C . ALA A 1 211 ? 25.006 61.671 18.219 1.00 30.84 211 ALA A C 1
ATOM 1710 O O . ALA A 1 211 ? 25.434 62.812 18.023 1.00 30.84 211 ALA A O 1
ATOM 1711 N N . PRO A 1 212 ? 24.843 61.191 19.476 1.00 38.44 212 PRO A N 1
ATOM 1712 C CA . PRO A 1 212 ? 25.886 60.344 20.078 1.00 38.44 212 PRO A CA 1
ATOM 1713 C C . PRO A 1 212 ? 25.393 59.201 20.995 1.00 38.44 212 PRO A C 1
ATOM 1715 O O . PRO A 1 212 ? 24.237 59.112 21.395 1.00 38.44 212 PRO A O 1
ATOM 1718 N N . LYS A 1 213 ? 26.338 58.325 21.362 1.00 33.50 213 LYS A N 1
ATOM 1719 C CA . LYS A 1 213 ? 26.176 57.226 22.329 1.00 33.50 213 LYS A CA 1
ATOM 1720 C C . LYS A 1 213 ? 26.180 57.754 23.775 1.00 33.50 213 LYS A C 1
ATOM 1722 O O . LYS A 1 213 ? 26.988 58.625 24.093 1.00 33.50 213 LYS A O 1
ATOM 1727 N N . LYS A 1 214 ? 25.433 57.115 24.682 1.00 33.91 214 LYS A N 1
ATOM 1728 C CA . LYS A 1 214 ? 25.789 57.028 26.112 1.00 33.91 214 LYS A CA 1
ATOM 1729 C C . LYS A 1 214 ? 25.662 55.583 26.591 1.00 33.91 214 LYS A C 1
ATOM 1731 O O . LYS A 1 214 ? 24.677 54.913 26.303 1.00 33.91 214 LYS A O 1
ATOM 1736 N N . ALA A 1 215 ? 26.689 55.115 27.291 1.00 31.84 215 ALA A N 1
ATOM 1737 C CA . ALA A 1 215 ? 26.695 53.837 27.992 1.00 31.84 215 ALA A CA 1
ATOM 1738 C C . ALA A 1 215 ? 26.156 54.010 29.420 1.00 31.84 215 ALA A C 1
ATOM 1740 O O . ALA A 1 215 ? 26.200 55.119 29.944 1.00 31.84 215 ALA A O 1
ATOM 1741 N N . ILE A 1 216 ? 25.771 52.907 30.067 1.00 35.19 216 ILE A N 1
ATOM 1742 C CA . ILE A 1 216 ? 25.989 52.672 31.504 1.00 35.19 216 ILE A CA 1
ATOM 1743 C C . ILE A 1 216 ? 26.112 51.159 31.738 1.00 35.19 216 ILE A C 1
ATOM 1745 O O . ILE A 1 216 ? 25.484 50.347 31.064 1.00 35.19 216 ILE A O 1
ATOM 1749 N N . SER A 1 217 ? 26.999 50.808 32.664 1.00 28.81 217 SER A N 1
ATOM 1750 C CA . SER A 1 217 ? 27.402 49.453 33.047 1.00 28.81 217 SER A CA 1
ATOM 1751 C C . SER A 1 217 ? 26.740 49.051 34.365 1.00 28.81 217 SER A C 1
ATOM 1753 O O . SER A 1 217 ? 26.572 49.906 35.232 1.00 28.81 217 SER A O 1
ATOM 1755 N N . THR A 1 218 ? 26.490 47.756 34.584 1.00 32.84 218 THR A N 1
ATOM 1756 C CA . THR A 1 218 ? 26.371 47.203 35.944 1.00 32.84 218 THR A CA 1
ATOM 1757 C C . THR A 1 218 ? 27.143 45.887 36.098 1.00 32.84 218 THR A C 1
ATOM 1759 O O . THR A 1 218 ? 26.869 44.879 35.449 1.00 32.84 218 THR A O 1
ATOM 1762 N N . LYS A 1 219 ? 28.121 45.884 37.015 1.00 36.69 219 LYS A N 1
ATOM 1763 C CA . LYS A 1 219 ? 28.795 44.682 37.532 1.00 36.69 219 LYS A CA 1
ATOM 1764 C C . LYS A 1 219 ? 28.266 44.355 38.939 1.00 36.69 219 LYS A C 1
ATOM 1766 O O . LYS A 1 219 ? 28.415 45.161 39.844 1.00 36.69 219 LYS A O 1
ATOM 1771 N N . LYS A 1 220 ? 27.722 43.143 39.100 1.00 31.42 220 LYS A N 1
ATOM 1772 C CA . LYS A 1 220 ? 28.037 42.130 40.141 1.00 31.42 220 LYS A CA 1
ATOM 1773 C C . LYS A 1 220 ? 28.442 42.598 41.570 1.00 31.42 220 LYS A C 1
ATOM 1775 O O . LYS A 1 220 ? 29.536 43.120 41.728 1.00 31.42 220 LYS A O 1
ATOM 1780 N N . LEU A 1 221 ? 27.655 42.220 42.597 1.00 29.19 221 LEU A N 1
ATOM 1781 C CA . LEU A 1 221 ? 28.009 41.510 43.871 1.00 29.19 221 LEU A CA 1
ATOM 1782 C C . LEU A 1 221 ? 26.773 41.549 44.828 1.00 29.19 221 LEU A C 1
ATOM 1784 O O . LEU A 1 221 ? 26.222 42.619 45.033 1.00 29.19 221 LEU A O 1
ATOM 1788 N N . VAL A 1 222 ? 26.155 40.447 45.293 1.00 30.00 222 VAL A N 1
ATOM 1789 C CA . VAL A 1 222 ? 26.550 39.455 46.339 1.00 30.00 222 VAL A CA 1
ATOM 1790 C C . VAL A 1 222 ? 26.511 39.980 47.791 1.00 30.00 222 VAL A C 1
ATOM 1792 O O . VAL A 1 222 ? 27.260 40.903 48.103 1.00 30.00 222 VAL A O 1
ATOM 1795 N N . LYS A 1 223 ? 25.708 39.302 48.651 1.00 32.22 223 LYS A N 1
ATOM 1796 C CA . LYS A 1 223 ? 25.614 39.223 50.153 1.00 32.22 223 LYS A CA 1
ATOM 1797 C C . LYS A 1 223 ? 24.113 39.094 50.572 1.00 32.22 223 LYS A C 1
ATOM 1799 O O . LYS A 1 223 ? 23.280 39.593 49.833 1.00 32.22 223 LYS A O 1
ATOM 1804 N N . LYS A 1 224 ? 23.660 38.533 51.717 1.00 32.44 224 LYS A N 1
ATOM 1805 C CA . LYS A 1 224 ? 24.117 37.404 52.578 1.00 32.44 224 LYS A CA 1
ATOM 1806 C C . LYS A 1 224 ? 23.041 37.068 53.672 1.00 32.44 224 LYS A C 1
ATOM 1808 O O . LYS A 1 224 ? 22.761 37.940 54.485 1.00 32.44 224 LYS A O 1
ATOM 1813 N N . SER A 1 225 ? 22.639 35.790 53.854 1.00 31.67 225 SER A N 1
ATOM 1814 C CA . SER A 1 225 ? 21.954 35.193 55.063 1.00 31.67 225 SER A CA 1
ATOM 1815 C C . SER A 1 225 ? 20.413 35.368 55.229 1.00 31.67 225 SER A C 1
ATOM 1817 O O . SER A 1 225 ? 19.878 36.342 54.730 1.00 31.67 225 SER A O 1
ATOM 1819 N N . ALA A 1 226 ? 19.644 34.496 55.925 1.00 34.31 226 ALA A N 1
ATOM 1820 C CA . ALA A 1 226 ? 19.983 33.305 56.742 1.00 34.31 226 ALA A CA 1
ATOM 1821 C C . ALA A 1 226 ? 18.833 32.252 56.905 1.00 34.31 226 ALA A C 1
ATOM 1823 O O . ALA A 1 226 ? 17.692 32.649 57.060 1.00 34.31 226 ALA A O 1
ATOM 1824 N N . LYS A 1 227 ? 19.207 30.952 57.010 1.00 34.91 227 LYS A N 1
ATOM 1825 C CA . LYS A 1 227 ? 18.772 29.877 57.973 1.00 34.91 227 LYS A CA 1
ATOM 1826 C C . LYS A 1 227 ? 17.262 29.570 58.251 1.00 34.91 227 LYS A C 1
ATOM 1828 O O . LYS A 1 227 ? 16.456 30.475 58.296 1.00 34.91 227 LYS A O 1
ATOM 1833 N N . LYS A 1 228 ? 16.814 28.349 58.639 1.00 32.78 228 LYS A N 1
ATOM 1834 C CA . LYS A 1 228 ? 17.366 26.955 58.662 1.00 32.78 228 LYS A CA 1
ATOM 1835 C C . LYS A 1 228 ? 16.344 25.958 59.287 1.00 32.78 228 LYS A C 1
ATOM 1837 O O . LYS A 1 228 ? 16.045 26.107 60.464 1.00 32.78 228 LYS A O 1
ATOM 1842 N N . SER A 1 229 ? 15.977 24.871 58.592 1.00 32.91 229 SER A N 1
ATOM 1843 C CA . SER A 1 229 ? 15.485 23.570 59.143 1.00 32.91 229 SER A CA 1
ATOM 1844 C C . SER A 1 229 ? 15.207 22.618 57.954 1.00 32.91 229 SER A C 1
ATOM 1846 O O . SER A 1 229 ? 14.459 22.982 57.063 1.00 32.91 229 SER A O 1
ATOM 1848 N N . VAL A 1 230 ? 15.858 21.473 57.689 1.00 35.25 230 VAL A N 1
ATOM 1849 C CA . VAL A 1 230 ? 16.454 20.357 58.462 1.00 35.25 230 VAL A CA 1
ATOM 1850 C C . VAL A 1 230 ? 15.427 19.361 59.026 1.00 35.25 230 VAL A C 1
ATOM 1852 O O . VAL A 1 230 ? 15.001 19.523 60.165 1.00 35.25 230 VAL A O 1
ATOM 1855 N N . LYS A 1 231 ? 15.140 18.279 58.270 1.00 34.84 231 LYS A N 1
ATOM 1856 C CA . LYS A 1 231 ? 15.218 16.864 58.731 1.00 34.84 231 LYS A CA 1
ATOM 1857 C C . LYS A 1 231 ? 14.926 15.818 57.623 1.00 34.84 231 LYS A C 1
ATOM 1859 O O . LYS A 1 231 ? 13.799 15.628 57.187 1.00 34.84 231 LYS A O 1
ATOM 1864 N N . LYS A 1 232 ? 15.971 15.075 57.255 1.00 35.66 232 LYS A N 1
ATOM 1865 C CA . LYS A 1 232 ? 16.034 13.679 56.753 1.00 35.66 232 LYS A CA 1
ATOM 1866 C C . LYS A 1 232 ? 17.380 13.124 57.287 1.00 35.66 232 LYS A C 1
ATOM 1868 O O . LYS A 1 232 ? 18.222 13.957 57.632 1.00 35.66 232 LYS A O 1
ATOM 1873 N N . PRO A 1 233 ? 17.659 11.804 57.324 1.00 42.91 233 PRO A N 1
ATOM 1874 C CA . PRO A 1 233 ? 16.831 10.654 56.936 1.00 42.91 233 PRO A CA 1
ATOM 1875 C C . PRO A 1 233 ? 16.712 9.575 58.044 1.00 42.91 233 PRO A C 1
ATOM 1877 O O . PRO A 1 233 ? 17.411 9.629 59.049 1.00 42.91 233 PRO A O 1
ATOM 1880 N N . VAL A 1 234 ? 15.943 8.507 57.795 1.00 37.25 234 VAL A N 1
ATOM 1881 C CA . VAL A 1 234 ? 16.246 7.167 58.341 1.00 37.25 234 VAL A CA 1
ATOM 1882 C C . VAL A 1 234 ? 16.080 6.132 57.225 1.00 37.25 234 VAL A C 1
ATOM 1884 O O . VAL A 1 234 ? 14.968 5.869 56.779 1.00 37.25 234 VAL A O 1
ATOM 1887 N N . LYS A 1 235 ? 17.189 5.531 56.777 1.00 39.69 235 LYS A N 1
ATOM 1888 C CA . LYS A 1 235 ? 17.168 4.253 56.048 1.00 39.69 235 LYS A CA 1
ATOM 1889 C C . LYS A 1 235 ? 17.266 3.138 57.089 1.00 39.69 235 LYS A C 1
ATOM 1891 O O . LYS A 1 235 ? 18.248 3.109 57.825 1.00 39.69 235 LYS A O 1
ATOM 1896 N N . LYS A 1 236 ? 16.312 2.203 57.135 1.00 41.16 236 LYS A N 1
ATOM 1897 C CA . LYS A 1 236 ? 16.525 0.918 57.821 1.00 41.16 236 LYS A CA 1
ATOM 1898 C C . LYS A 1 236 ? 17.047 -0.100 56.811 1.00 41.16 236 LYS A C 1
ATOM 1900 O O . LYS A 1 236 ? 16.328 -0.495 55.901 1.00 41.16 236 LYS A O 1
ATOM 1905 N N . ASN A 1 237 ? 18.302 -0.508 56.988 1.00 34.62 237 ASN A N 1
ATOM 1906 C CA . ASN A 1 237 ? 18.827 -1.727 56.379 1.00 34.62 237 ASN A CA 1
ATOM 1907 C C . ASN A 1 237 ? 18.099 -2.936 56.976 1.00 34.62 237 ASN A C 1
ATOM 1909 O O . ASN A 1 237 ? 17.997 -3.042 58.198 1.00 34.62 237 ASN A O 1
ATOM 1913 N N . ILE A 1 238 ? 17.709 -3.886 56.130 1.00 39.66 238 ILE A N 1
ATOM 1914 C CA . ILE A 1 238 ? 17.496 -5.277 56.533 1.00 39.66 238 ILE A CA 1
ATOM 1915 C C . ILE A 1 238 ? 18.446 -6.120 55.678 1.00 39.66 238 ILE A C 1
ATOM 1917 O O . ILE A 1 238 ? 18.385 -6.090 54.452 1.00 39.66 238 ILE A O 1
ATOM 1921 N N . LYS A 1 239 ? 19.360 -6.831 56.342 1.00 43.31 239 LYS A N 1
ATOM 1922 C CA . LYS A 1 239 ? 20.220 -7.875 55.765 1.00 43.31 239 LYS A CA 1
ATOM 1923 C C . LYS A 1 239 ? 19.923 -9.206 56.484 1.00 43.31 239 LYS A C 1
ATOM 1925 O O . LYS A 1 239 ? 19.353 -9.174 57.576 1.00 43.31 239 LYS A O 1
ATOM 1930 N N . PRO A 1 240 ? 20.229 -10.358 55.863 1.00 46.09 240 PRO A N 1
ATOM 1931 C CA . PRO A 1 240 ? 19.609 -11.637 56.211 1.00 46.09 240 PRO A CA 1
ATOM 1932 C C . PRO A 1 240 ? 20.198 -12.297 57.466 1.00 46.09 240 PRO A C 1
ATOM 1934 O O . PRO A 1 240 ? 21.314 -11.986 57.884 1.00 46.09 240 PRO A O 1
ATOM 1937 N N . LYS A 1 241 ? 19.459 -13.269 58.017 1.00 45.78 241 LYS A N 1
ATOM 1938 C CA . LYS A 1 241 ? 19.936 -14.207 59.042 1.00 45.78 241 LYS A CA 1
ATOM 1939 C C . LYS A 1 241 ? 19.987 -15.644 58.510 1.00 45.78 241 LYS A C 1
ATOM 1941 O O . LYS A 1 241 ? 18.974 -16.330 58.451 1.00 45.78 241 LYS A O 1
ATOM 1946 N N . ASP A 1 242 ? 21.207 -16.099 58.251 1.00 46.66 242 ASP A N 1
ATOM 1947 C CA . ASP A 1 242 ? 21.671 -17.443 58.637 1.00 46.66 242 ASP A CA 1
ATOM 1948 C C . ASP A 1 242 ? 21.443 -17.651 60.160 1.00 46.66 242 ASP A C 1
ATOM 1950 O O . ASP A 1 242 ? 21.381 -16.672 60.905 1.00 46.66 242 ASP A O 1
ATOM 1954 N N . LYS A 1 243 ? 21.354 -18.840 60.774 1.00 42.97 243 LYS A N 1
ATOM 1955 C CA . LYS A 1 243 ? 21.692 -20.239 60.434 1.00 42.97 243 LYS A CA 1
ATOM 1956 C C . LYS A 1 243 ? 21.029 -21.129 61.509 1.00 42.97 243 LYS A C 1
ATOM 1958 O O . LYS A 1 243 ? 21.016 -20.707 62.666 1.00 42.97 243 LYS A O 1
ATOM 1963 N N . LYS A 1 244 ? 20.676 -22.391 61.211 1.00 46.03 244 LYS A N 1
ATOM 1964 C CA . LYS A 1 244 ? 21.106 -23.573 62.013 1.00 46.03 244 LYS A CA 1
ATOM 1965 C C . LYS A 1 244 ? 20.622 -24.914 61.439 1.00 46.03 244 LYS A C 1
ATOM 1967 O O . LYS A 1 244 ? 19.430 -25.159 61.319 1.00 46.03 244 LYS A O 1
ATOM 1972 N N . LYS A 1 245 ? 21.581 -25.817 61.198 1.00 45.75 245 LYS A N 1
ATOM 1973 C CA . LYS A 1 245 ? 21.356 -27.264 61.036 1.00 45.75 245 LYS A CA 1
ATOM 1974 C C . LYS A 1 245 ? 20.764 -27.860 62.323 1.00 45.75 245 LYS A C 1
ATOM 1976 O O . LYS A 1 245 ? 21.225 -27.508 63.412 1.00 45.75 245 LYS A O 1
ATOM 1981 N N . LYS A 1 246 ? 19.900 -28.873 62.205 1.00 51.62 246 LYS A N 1
ATOM 1982 C CA . LYS A 1 246 ? 19.781 -29.947 63.207 1.00 51.62 246 LYS A CA 1
ATOM 1983 C C . LYS A 1 246 ? 19.522 -31.292 62.520 1.00 51.62 246 LYS A C 1
ATOM 1985 O O . LYS A 1 246 ? 18.768 -31.365 61.564 1.00 51.62 246 LYS A O 1
ATOM 1990 N N . LYS A 1 247 ? 20.223 -32.309 63.023 1.00 50.47 247 LYS A N 1
ATOM 1991 C CA . LYS A 1 247 ? 20.262 -33.708 62.576 1.00 50.47 247 LYS A CA 1
ATOM 1992 C C . LYS A 1 247 ? 18.862 -34.343 62.492 1.00 50.47 247 LYS A C 1
ATOM 1994 O O . LYS A 1 247 ? 18.131 -34.255 63.478 1.00 50.47 247 LYS A O 1
ATOM 1999 N N . LYS A 1 248 ? 18.596 -35.126 61.450 1.00 52.62 248 LYS A N 1
ATOM 2000 C CA . LYS A 1 248 ? 18.748 -36.592 61.482 1.00 52.62 248 LYS A CA 1
ATOM 2001 C C . LYS A 1 248 ? 19.031 -37.102 60.072 1.00 52.62 248 LYS A C 1
ATOM 2003 O O . LYS A 1 248 ? 18.707 -36.343 59.136 1.00 52.62 248 LYS A O 1
#

Radius of gyration: 34.52 Å; Cα contacts (8 Å, |Δi|>4): 294; chains: 1; bounding box: 66×102×98 Å

Solvent-accessible surface area (backbone atoms only — not comparable to full-atom values): 16670 Å² total; per-residue (Å²): 132,86,78,79,64,65,78,65,64,59,69,70,78,77,67,57,82,53,36,36,32,40,77,86,75,49,41,26,49,38,94,45,74,55,79,52,66,69,60,49,43,50,49,47,60,20,67,46,67,48,60,75,72,49,41,26,34,56,95,57,103,57,79,45,64,43,49,62,74,66,50,93,38,39,30,69,39,63,44,84,57,97,89,50,36,39,35,30,36,64,50,68,50,74,46,76,56,51,61,78,46,28,16,40,27,74,98,70,41,43,32,29,46,37,86,93,39,72,38,49,28,37,47,38,69,70,26,42,66,59,55,48,80,39,48,41,82,57,92,96,46,43,28,38,53,59,89,94,46,75,28,63,45,43,77,38,76,72,79,52,92,68,90,64,57,94,68,76,92,88,72,90,78,96,84,84,82,89,78,85,83,83,90,78,90,78,85,79,83,78,84,78,83,82,79,84,83,82,83,88,89,83,85,91,86,86,88,85,85,84,85,84,91,82,87,88,86,86,82,91,83,94,87,84,91,81,90,89,86,91,90,86,88,83,85,82,87,84,80,88,81,85,85,82,90,78,90,131

Foldseek 3Di:
DDDDDCVVVVVVPDFQQAWEQEPQGWIDGGVHTDPDLVVSLQQLLFWDADLQRWIFGPPDPDTRTHYYHHFSKEFDAWDQDLVAIWTQISNRDIDGFDLQQWAQEPPRWIWGADPVQATIYTYDPVRCVVQCVQWDDDPPWIWGDDPPDIHTHHYHTDDRPDNHDPDDPPDDDDDDDDDDDDDDDDDDDDDDDDDDDDDDDDDDDDDDDDDDDDDDDDDDDDDDDDDDDDDDDDDDDDDDDDDDDDDD

Nearest PDB structures (foldseek):
  2re3-assembly1_A  TM=7.664E-01  e=2.303E-08  Ruegeria pomeroyi DSS-3
  2ra9-assembly1_A  TM=7.819E-01  e=7.204E-07  Shewanella baltica OS155
  4s36-assembly1_A  TM=1.891E-01  e=2.358E+00  Pseudomonas aeruginosa